Protein AF-A0A8S9WLY4-F1 (afdb_monomer_lite)

Organism: Apolygus lucorum (NCBI:txid248454)

Radius of gyration: 19.47 Å; chains: 1; bounding box: 50×38×59 Å

Secondary structure (DSSP, 8-state):
-------SGGG-TTS-TTSTT----HHHHHHHTTHHHHHHH-BHHHHHHHHHHHHHHHHHHHHHHHHHHHHHS-GGGGGGHHHHHHHHHHHHHHHHHHHHHHHHHHHSGGGGSBPPHHHHHHHHHHHHHHHHHHHHH----TT--GGG--SEEE-SS----GGGBHHHHHHHHHHHHHHHHHHHHHHHHHHHHHHHHHT-----HHHHHHHHHHHHHHHHHHHHHHHTHHHHTTEEE---HHHHHHHHHHHHHHHHHHHHHHH-

Sequence (264 aa):
MELFWAVAAVVSLVSSGALGFVTLDKDSYFEATGLKDLVKIRNYRSLLDYLEKSDEAYFSVIMELSSAWALAIPKEIAFLRRPIIDAANTLENGKDDYIRCLHTLKASPKSTKKIRPKERKFWKTVTEVGFEMYQEHGVVEKKVNPDVFPLLKYNQFPTPSPEESFAFFHYQIVDLLENMVLNVKNTRSYILKTSKILGAKCDRDDLGRISNELKVLVQDLYDTYTEHEVKLNHYEVVKMKPYRQLRAFLEKIRKLTYLIHFAT

Foldseek 3Di:
DDDADAAQLQQFVLFDCVDPPDLDDLVRSCVQLLLVVCVVLQFLLSVLVSSLSSVVRRLRVLQVLLVLLLLLADPVVNVLSVLSNVLSVLVVVLSVLLNVLSVQLNPQPRRSPGDDPVNSVVVVVLNVLSSVLCVVLRDPDPPPPSVPHNQKDFAPDFDPDCQFFLVNSLVLSLLSLVLSLLRLVRSLVVSVVSCVSSVTDRDRVSSVVSSVSSVVSSVVSVVSCVVCVVVRRRMTGDDDPSVVSSSVSSVSSSVSSVVSVVVD

pLDDT: mean 76.22, std 15.76, range [28.09, 95.19]

Structure (mmCIF, N/CA/C/O backbone):
data_AF-A0A8S9WLY4-F1
#
_entry.id   AF-A0A8S9WLY4-F1
#
loop_
_atom_site.group_PDB
_atom_site.id
_atom_site.type_symbol
_atom_site.label_atom_id
_atom_site.label_alt_id
_atom_site.label_comp_id
_atom_site.label_asym_id
_atom_site.label_entity_id
_atom_site.label_seq_id
_atom_site.pdbx_PDB_ins_code
_atom_site.Cartn_x
_atom_site.Cartn_y
_atom_site.Cartn_z
_atom_site.occupancy
_atom_site.B_iso_or_equiv
_atom_site.auth_seq_id
_atom_site.auth_comp_id
_atom_site.auth_asym_id
_atom_site.auth_atom_id
_atom_site.pdbx_PDB_model_num
ATOM 1 N N . MET A 1 1 ? 26.553 0.887 -3.390 1.00 28.09 1 MET A N 1
ATOM 2 C CA . MET A 1 1 ? 25.410 -0.055 -3.443 1.00 28.09 1 MET A CA 1
ATOM 3 C C . MET A 1 1 ? 24.194 0.745 -3.848 1.00 28.09 1 MET A C 1
ATOM 5 O O . MET A 1 1 ? 23.887 1.672 -3.126 1.00 28.09 1 MET A O 1
ATOM 9 N N . GLU A 1 2 ? 23.558 0.492 -4.994 1.00 31.28 2 GLU A N 1
ATOM 10 C CA . GLU A 1 2 ? 22.482 1.393 -5.435 1.00 31.28 2 GLU A CA 1
ATOM 11 C C . GLU A 1 2 ? 21.469 0.699 -6.349 1.00 31.28 2 GLU A C 1
ATOM 13 O O . GLU A 1 2 ? 21.494 0.906 -7.563 1.00 31.28 2 GLU A O 1
ATOM 18 N N . LEU A 1 3 ? 20.539 -0.071 -5.797 1.00 33.19 3 LEU A N 1
ATOM 19 C CA . LEU A 1 3 ? 19.314 -0.476 -6.491 1.00 33.19 3 LEU A CA 1
ATOM 20 C C . LEU A 1 3 ? 18.260 -0.730 -5.432 1.00 33.19 3 LEU A C 1
ATOM 22 O O . LEU A 1 3 ? 18.318 -1.715 -4.712 1.00 33.19 3 LEU A O 1
ATOM 26 N N . PHE A 1 4 ? 17.389 0.247 -5.347 1.00 44.41 4 PHE A N 1
ATOM 27 C CA . PHE A 1 4 ? 16.366 0.448 -4.349 1.00 44.41 4 PHE A CA 1
ATOM 28 C C . PHE A 1 4 ? 15.033 0.347 -5.126 1.00 44.41 4 PHE A C 1
ATOM 30 O O . PHE A 1 4 ? 15.104 0.329 -6.357 1.00 44.41 4 PHE A O 1
ATOM 37 N N . TRP A 1 5 ? 13.870 0.292 -4.476 1.00 49.75 5 TRP A N 1
ATOM 38 C CA . TRP A 1 5 ? 12.502 0.360 -5.037 1.00 49.75 5 TRP A CA 1
ATOM 39 C C . TRP A 1 5 ? 11.842 -0.984 -5.335 1.00 49.75 5 TRP A C 1
ATOM 41 O O . TRP A 1 5 ? 12.535 -1.881 -5.795 1.00 49.75 5 TRP A O 1
ATOM 51 N N . ALA A 1 6 ? 10.530 -1.175 -5.121 1.00 38.41 6 ALA A N 1
ATOM 52 C CA . ALA A 1 6 ? 9.418 -0.267 -4.768 1.00 38.41 6 ALA A CA 1
ATOM 53 C C . ALA A 1 6 ? 8.386 -0.993 -3.900 1.00 38.41 6 ALA A C 1
ATOM 55 O O . ALA A 1 6 ? 8.346 -2.223 -3.868 1.00 38.41 6 ALA A O 1
ATOM 56 N N . VAL A 1 7 ? 7.607 -0.206 -3.163 1.00 39.28 7 VAL A N 1
ATOM 57 C CA . VAL A 1 7 ? 6.835 -0.687 -2.031 1.00 39.28 7 VAL A CA 1
ATOM 58 C C . VAL A 1 7 ? 5.452 -1.173 -2.426 1.00 39.28 7 VAL A C 1
ATOM 60 O O . VAL A 1 7 ? 4.754 -0.510 -3.175 1.00 39.28 7 VAL A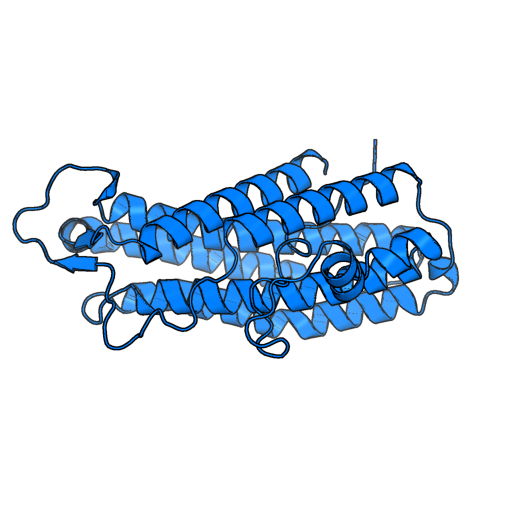 O 1
ATOM 63 N N . ALA A 1 8 ? 5.071 -2.325 -1.874 1.00 40.16 8 ALA A N 1
ATOM 64 C CA . ALA A 1 8 ? 3.707 -2.853 -1.795 1.00 40.16 8 ALA A CA 1
ATOM 65 C C . ALA A 1 8 ? 2.993 -3.242 -3.104 1.00 40.16 8 ALA A C 1
ATOM 67 O O . ALA A 1 8 ? 1.930 -3.858 -3.058 1.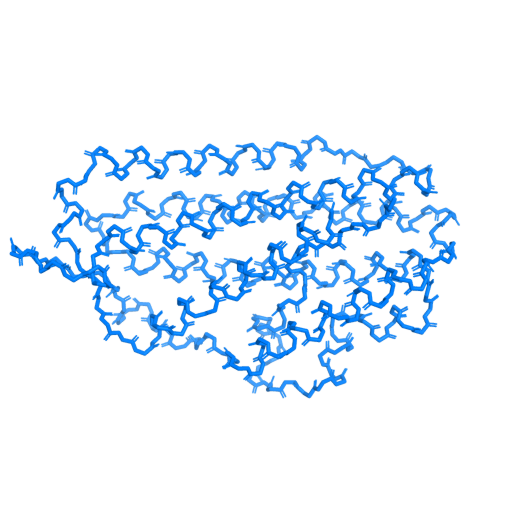00 40.16 8 ALA A O 1
ATOM 68 N N . ALA A 1 9 ? 3.620 -3.022 -4.253 1.00 39.34 9 ALA A N 1
ATOM 69 C CA . ALA A 1 9 ? 3.094 -3.403 -5.562 1.00 39.34 9 ALA A CA 1
ATOM 70 C C . ALA A 1 9 ? 2.895 -4.941 -5.708 1.00 39.34 9 ALA A C 1
ATOM 72 O O . ALA A 1 9 ? 2.101 -5.466 -6.482 1.00 39.34 9 ALA A O 1
ATOM 73 N N . VAL A 1 10 ? 3.605 -5.696 -4.883 1.00 40.38 10 VAL A N 1
ATOM 74 C CA . VAL A 1 10 ? 3.680 -7.148 -4.957 1.00 40.38 10 VAL A CA 1
ATOM 75 C C . VAL A 1 10 ? 2.561 -7.887 -4.237 1.00 40.38 10 VAL A C 1
ATOM 77 O O . VAL A 1 10 ? 2.449 -9.080 -4.445 1.00 40.38 10 VAL A O 1
ATOM 80 N N . VAL A 1 11 ? 1.766 -7.250 -3.379 1.00 41.84 11 VAL A N 1
ATOM 81 C CA . VAL A 1 11 ? 0.833 -7.986 -2.499 1.00 41.84 11 VAL A CA 1
ATOM 82 C C . VAL A 1 11 ? -0.541 -8.182 -3.136 1.00 41.84 11 VAL A C 1
ATOM 84 O O . VAL A 1 11 ? -1.378 -8.901 -2.606 1.00 41.84 11 VAL A O 1
ATOM 87 N N . SER A 1 12 ? -0.818 -7.588 -4.291 1.00 37.81 12 SER A N 1
ATOM 88 C CA . SER A 1 12 ? -2.140 -6.980 -4.419 1.00 37.81 12 SER A CA 1
ATOM 89 C C . SER A 1 12 ? -3.070 -7.560 -5.483 1.00 37.81 12 SER A C 1
ATOM 91 O O . SER A 1 12 ? -4.090 -6.959 -5.800 1.00 37.81 12 SER A O 1
ATOM 93 N N . LEU A 1 13 ? -2.846 -8.799 -5.923 1.00 36.06 13 LEU A N 1
ATOM 94 C CA . LEU A 1 13 ? -3.957 -9.613 -6.450 1.00 36.06 13 LEU A CA 1
ATOM 95 C C . LEU A 1 13 ? -4.860 -10.163 -5.336 1.00 36.06 13 LEU A C 1
ATOM 97 O O . LEU A 1 13 ? -5.576 -11.132 -5.543 1.00 36.06 13 LEU A O 1
ATOM 101 N N . VAL A 1 14 ? -4.840 -9.561 -4.145 1.00 40.78 14 VAL A N 1
ATOM 102 C CA . VAL A 1 14 ? -5.772 -9.899 -3.065 1.00 40.78 14 VAL A CA 1
ATOM 103 C C . VAL A 1 14 ? -7.151 -9.253 -3.289 1.00 40.78 14 VAL A C 1
ATOM 105 O O . VAL A 1 14 ? -8.110 -9.752 -2.709 1.00 40.78 14 VAL A O 1
ATOM 108 N N . SER A 1 15 ? -7.308 -8.232 -4.154 1.00 33.97 15 SER A N 1
ATOM 109 C CA . SER A 1 15 ? -8.594 -7.510 -4.225 1.00 33.97 15 SER A CA 1
ATOM 110 C C . SER A 1 15 ? -9.143 -7.024 -5.573 1.00 33.97 15 SER A C 1
ATOM 112 O O . SER A 1 15 ? -10.192 -6.379 -5.590 1.00 33.97 15 SER A O 1
ATOM 114 N N . SER A 1 16 ? -8.560 -7.345 -6.735 1.00 31.20 16 SER A N 1
ATOM 115 C CA . SER A 1 16 ? -9.255 -6.995 -7.983 1.00 31.20 16 SER A CA 1
ATOM 116 C C . SER A 1 16 ? -10.479 -7.903 -8.177 1.00 31.20 16 SER A C 1
ATOM 118 O O . SER A 1 16 ? -10.407 -9.048 -8.623 1.00 31.20 16 SER A O 1
ATOM 120 N N . GLY A 1 17 ? -11.656 -7.359 -7.859 1.00 34.75 17 GLY A N 1
ATOM 121 C CA . GLY A 1 17 ? -12.971 -7.971 -8.063 1.00 34.75 17 GLY A CA 1
ATOM 122 C C . GLY A 1 17 ? -13.308 -8.356 -9.513 1.00 34.75 17 GLY A C 1
ATOM 123 O O . GLY A 1 17 ? -14.428 -8.797 -9.754 1.00 34.75 17 GLY A O 1
ATOM 124 N N . ALA A 1 18 ? -12.363 -8.226 -10.450 1.00 30.59 18 ALA A N 1
ATOM 125 C CA . ALA A 1 18 ? -12.441 -8.732 -11.816 1.00 30.59 18 ALA A CA 1
ATOM 126 C C . ALA A 1 18 ? -12.155 -10.245 -11.923 1.00 30.59 18 ALA A C 1
ATOM 128 O O . ALA A 1 18 ? -12.542 -10.867 -12.909 1.00 30.59 18 ALA A O 1
ATOM 129 N N . LEU A 1 19 ? -11.531 -10.859 -10.910 1.00 36.62 19 LEU A N 1
ATOM 130 C CA . LEU A 1 19 ? -11.257 -12.300 -10.854 1.00 36.62 19 LEU A CA 1
ATOM 131 C C . LEU A 1 19 ? -12.022 -12.911 -9.678 1.00 36.62 19 LEU A C 1
ATOM 133 O O . LEU A 1 19 ? -11.456 -13.198 -8.626 1.00 36.62 19 LEU A O 1
ATOM 137 N N . GLY A 1 20 ? -13.343 -13.040 -9.813 1.00 32.47 20 GLY A N 1
ATOM 138 C CA . GLY A 1 20 ? -14.192 -13.597 -8.761 1.00 32.47 20 GLY A CA 1
ATOM 139 C C . GLY A 1 20 ? -13.622 -14.896 -8.179 1.00 32.47 20 GLY A C 1
ATOM 140 O O . GLY A 1 20 ? -13.489 -15.873 -8.896 1.00 32.47 20 GLY A O 1
ATOM 141 N N . PHE A 1 21 ? -13.300 -14.901 -6.882 1.00 35.09 21 PHE A N 1
ATOM 142 C CA . PHE A 1 21 ? -12.997 -16.092 -6.073 1.00 35.09 21 PHE A CA 1
ATOM 143 C C . PHE A 1 21 ? -11.946 -17.080 -6.620 1.00 35.09 21 PHE A C 1
ATOM 145 O O . PHE A 1 21 ? -11.940 -18.235 -6.197 1.00 35.09 21 PHE A O 1
ATOM 152 N N . VAL A 1 22 ? -11.043 -16.676 -7.517 1.00 50.00 22 VAL A N 1
ATOM 153 C CA . VAL A 1 22 ? -10.002 -17.594 -7.997 1.00 50.00 22 VAL A CA 1
ATOM 154 C C . VAL A 1 22 ? -8.758 -17.421 -7.142 1.00 50.00 22 VAL A C 1
ATOM 156 O O . VAL A 1 22 ? -8.083 -16.400 -7.238 1.00 50.00 22 VAL A O 1
ATOM 159 N N . THR A 1 23 ? -8.441 -18.427 -6.322 1.00 57.81 23 THR A N 1
ATOM 160 C CA . THR A 1 23 ? -7.073 -18.630 -5.835 1.00 57.81 23 THR A CA 1
ATOM 161 C C . THR A 1 23 ? -6.172 -18.798 -7.050 1.00 57.81 23 THR A C 1
ATOM 163 O O . THR A 1 23 ? -6.243 -19.823 -7.730 1.00 57.81 23 THR A O 1
ATOM 166 N N . LEU A 1 24 ? -5.367 -17.787 -7.361 1.00 63.91 24 LEU A N 1
ATOM 167 C CA . LEU A 1 24 ? -4.419 -17.873 -8.463 1.00 63.91 24 LEU A CA 1
ATOM 168 C C . LEU A 1 24 ? -3.309 -18.853 -8.092 1.00 63.91 24 LEU A C 1
ATOM 170 O O . LEU A 1 24 ? -2.739 -18.776 -7.001 1.00 63.91 24 LEU A O 1
ATOM 174 N N . ASP A 1 25 ? -2.974 -19.755 -9.009 1.00 77.69 25 ASP A N 1
ATOM 175 C CA . ASP A 1 25 ? -1.693 -20.446 -8.943 1.00 77.69 25 ASP A CA 1
ATOM 176 C C . ASP A 1 25 ? -0.534 -19.440 -9.121 1.00 77.69 25 ASP A C 1
ATOM 178 O O . ASP A 1 25 ? -0.722 -18.272 -9.484 1.00 77.69 25 ASP A O 1
ATOM 182 N N . LYS A 1 26 ? 0.691 -19.896 -8.850 1.00 82.25 26 LYS A N 1
ATOM 183 C CA . LYS A 1 26 ? 1.886 -19.043 -8.874 1.00 82.25 26 LYS A CA 1
ATOM 184 C C . LYS A 1 26 ? 2.134 -18.403 -10.244 1.00 82.25 26 LYS A C 1
ATOM 186 O O . LYS A 1 26 ? 2.538 -17.243 -10.306 1.00 82.25 26 LYS A O 1
ATOM 191 N N . ASP A 1 27 ? 1.895 -19.132 -11.330 1.00 84.62 27 ASP A N 1
ATOM 192 C CA . ASP A 1 27 ? 2.162 -18.641 -12.682 1.00 84.62 27 ASP A CA 1
ATOM 193 C C . ASP A 1 27 ? 1.126 -17.597 -13.100 1.00 84.62 27 ASP A C 1
ATOM 195 O O . ASP A 1 27 ? 1.493 -16.549 -13.640 1.00 84.62 27 ASP A O 1
ATOM 199 N N . SER A 1 28 ? -0.142 -17.840 -12.775 1.00 81.75 28 SER A N 1
ATOM 200 C CA . SER A 1 28 ? -1.246 -16.902 -12.973 1.00 81.75 28 SER A CA 1
ATOM 201 C C . SER A 1 28 ? -1.026 -15.605 -12.183 1.00 81.75 28 SER A C 1
ATOM 203 O O . SER A 1 28 ? -1.211 -14.507 -12.711 1.00 81.75 28 SER A O 1
ATOM 205 N N . TYR A 1 29 ? -0.533 -15.706 -10.945 1.00 77.62 29 TYR A N 1
ATOM 206 C CA . TYR A 1 29 ? -0.163 -14.545 -10.131 1.00 77.62 29 TYR A CA 1
ATOM 207 C C . TYR A 1 29 ? 1.006 -13.751 -10.739 1.00 77.62 29 TYR A C 1
ATOM 209 O O . TYR A 1 29 ? 0.974 -12.521 -10.822 1.00 77.62 29 TYR A O 1
ATOM 217 N N . PHE A 1 30 ? 2.047 -14.442 -11.210 1.00 81.81 30 PHE A N 1
ATOM 218 C CA . PHE A 1 30 ? 3.211 -13.817 -11.852 1.00 81.81 30 PHE A CA 1
ATOM 219 C C . PHE A 1 30 ? 2.883 -13.161 -13.192 1.00 81.81 30 PHE A C 1
ATOM 221 O O . PHE A 1 30 ? 3.551 -12.209 -13.602 1.00 81.81 30 PHE A O 1
ATOM 228 N N . GLU A 1 31 ? 1.880 -13.668 -13.896 1.00 81.38 31 GLU A N 1
ATOM 229 C CA . GLU A 1 31 ? 1.374 -13.061 -15.119 1.00 81.38 31 GLU A CA 1
ATOM 230 C C . GLU A 1 31 ? 0.594 -11.779 -14.830 1.00 81.38 31 GLU A C 1
ATOM 232 O O . GLU A 1 31 ? 0.884 -10.732 -15.416 1.00 81.38 31 GLU A O 1
ATOM 237 N N . ALA A 1 32 ? -0.327 -11.831 -13.872 1.00 75.12 32 ALA A N 1
ATOM 238 C CA . ALA A 1 32 ? -1.166 -10.694 -13.527 1.00 75.12 32 ALA A CA 1
ATOM 239 C C . ALA A 1 32 ? -0.374 -9.543 -12.868 1.00 75.12 32 ALA A C 1
ATOM 241 O O . ALA A 1 32 ? -0.644 -8.379 -13.151 1.00 75.12 32 ALA A O 1
ATOM 242 N N . THR A 1 33 ? 0.683 -9.841 -12.105 1.00 73.62 33 THR A N 1
ATOM 243 C CA . THR A 1 33 ? 1.647 -8.830 -11.609 1.00 73.62 33 THR A CA 1
ATOM 244 C C . THR A 1 33 ? 2.608 -8.310 -12.687 1.00 73.62 33 THR A C 1
ATOM 246 O O . THR A 1 33 ? 3.297 -7.317 -12.485 1.00 73.62 33 THR A O 1
ATOM 249 N N . GLY A 1 34 ? 2.699 -8.968 -13.849 1.00 78.44 34 GLY A N 1
ATOM 250 C CA . GLY A 1 34 ? 3.655 -8.625 -14.909 1.00 78.44 34 GLY A CA 1
ATOM 251 C C . GLY A 1 34 ? 5.085 -9.131 -14.676 1.00 78.44 34 GLY A C 1
ATOM 252 O O . GLY A 1 34 ? 5.978 -8.842 -15.479 1.00 78.44 34 GLY A O 1
ATOM 253 N N . LEU A 1 35 ? 5.341 -9.915 -13.618 1.00 84.00 35 LEU A N 1
ATOM 254 C CA . LEU A 1 35 ? 6.669 -10.481 -13.352 1.00 84.00 35 LEU A CA 1
ATOM 255 C C . LEU A 1 35 ? 7.132 -11.377 -14.510 1.00 84.00 35 LEU A C 1
ATOM 257 O O . LEU A 1 35 ? 8.314 -11.386 -14.870 1.00 84.00 35 LEU A O 1
ATOM 261 N N . LYS A 1 36 ? 6.196 -12.112 -15.122 1.00 82.88 36 LYS A N 1
ATOM 262 C CA . LYS A 1 36 ? 6.455 -12.976 -16.282 1.00 82.88 36 LYS A CA 1
ATOM 263 C C . LYS A 1 36 ? 7.091 -12.194 -17.438 1.00 82.88 36 LYS A C 1
ATOM 265 O O . LYS A 1 36 ? 8.055 -12.673 -18.041 1.00 82.88 36 LYS A O 1
ATOM 270 N N . ASP A 1 37 ? 6.625 -10.972 -17.687 1.00 82.69 37 ASP A N 1
ATOM 271 C CA . ASP A 1 37 ? 7.144 -10.087 -18.736 1.00 82.69 37 ASP A CA 1
ATOM 272 C C . ASP A 1 37 ? 8.514 -9.510 -18.353 1.00 82.69 37 ASP A C 1
ATOM 274 O O . ASP A 1 37 ? 9.458 -9.535 -19.152 1.00 82.69 37 ASP A O 1
ATOM 278 N N . LEU A 1 38 ? 8.678 -9.096 -17.090 1.00 83.81 38 LEU A N 1
ATOM 279 C CA . LEU A 1 38 ? 9.946 -8.596 -16.549 1.00 83.81 38 LEU A CA 1
ATOM 280 C C . LEU A 1 38 ? 11.088 -9.618 -16.678 1.00 83.81 38 LEU A C 1
ATOM 282 O O . LEU A 1 38 ? 12.209 -9.275 -17.078 1.00 83.81 38 LEU A O 1
ATOM 286 N N . VAL A 1 39 ? 10.819 -10.886 -16.355 1.00 83.69 39 VAL A N 1
ATOM 287 C CA . VAL A 1 39 ? 11.812 -11.973 -16.409 1.00 83.69 39 VAL A CA 1
ATOM 288 C C . VAL A 1 39 ? 12.218 -12.298 -17.852 1.00 83.69 39 VAL A C 1
ATOM 290 O O . VAL A 1 39 ? 13.401 -12.580 -18.104 1.00 83.69 39 VAL A O 1
ATOM 293 N N . LYS A 1 40 ? 11.267 -12.214 -18.792 1.00 84.69 40 LYS A N 1
ATOM 294 C CA . LYS A 1 40 ? 11.483 -12.464 -20.224 1.00 84.69 40 LYS A CA 1
ATOM 295 C C . LYS A 1 40 ? 12.246 -11.324 -20.910 1.00 84.69 40 LYS A C 1
ATOM 297 O O . LYS A 1 40 ? 13.247 -11.592 -21.571 1.00 84.69 40 LYS A O 1
ATOM 302 N N . ILE A 1 41 ? 11.824 -10.068 -20.729 1.00 77.69 41 ILE A N 1
ATOM 303 C CA . ILE A 1 41 ? 12.265 -8.930 -21.563 1.00 77.69 41 ILE A CA 1
ATOM 304 C C . ILE A 1 41 ? 13.330 -8.039 -20.868 1.00 77.69 41 ILE A C 1
ATOM 306 O O . ILE A 1 41 ? 14.106 -7.353 -21.535 1.00 77.69 41 ILE A O 1
ATOM 310 N N . ARG A 1 42 ? 13.526 -8.156 -19.545 1.00 86.25 42 ARG A N 1
ATOM 311 C CA . ARG A 1 42 ? 14.725 -7.715 -18.779 1.00 86.25 42 ARG A CA 1
ATOM 312 C C . ARG A 1 42 ? 15.216 -6.266 -18.994 1.00 86.25 42 ARG A C 1
ATOM 314 O O . ARG A 1 42 ? 16.397 -5.987 -18.741 1.00 86.25 42 ARG A O 1
ATOM 321 N N . ASN A 1 43 ? 14.365 -5.343 -19.425 1.00 90.69 43 ASN A N 1
ATOM 322 C CA . ASN A 1 43 ? 14.704 -3.930 -19.633 1.00 90.69 43 ASN A CA 1
ATOM 323 C C . ASN A 1 43 ? 13.858 -2.999 -18.748 1.00 90.69 43 ASN A C 1
ATOM 325 O O . ASN A 1 43 ? 12.932 -3.453 -18.077 1.00 90.69 43 ASN A O 1
ATOM 329 N N . TYR A 1 44 ? 14.199 -1.705 -18.718 1.00 87.94 44 TYR A N 1
ATOM 330 C CA . TYR A 1 44 ? 13.478 -0.725 -17.895 1.00 87.94 44 TYR A CA 1
ATOM 331 C C . TYR A 1 44 ? 12.020 -0.573 -18.318 1.00 87.94 44 TYR A C 1
ATOM 333 O O . TYR A 1 44 ? 11.177 -0.380 -17.457 1.00 87.94 44 TYR A O 1
ATOM 341 N N . ARG A 1 45 ? 11.698 -0.710 -19.608 1.00 89.69 45 ARG A N 1
ATOM 342 C CA . ARG A 1 45 ? 10.309 -0.699 -20.082 1.00 89.69 45 ARG A CA 1
ATOM 343 C C . ARG A 1 45 ? 9.488 -1.801 -19.412 1.00 89.69 45 ARG A C 1
ATOM 345 O O . ARG A 1 45 ? 8.489 -1.496 -18.781 1.00 89.69 45 ARG A O 1
ATOM 352 N N . SER A 1 46 ? 9.991 -3.035 -19.432 1.00 87.94 46 SER A N 1
ATOM 353 C CA . SER A 1 46 ? 9.333 -4.185 -18.787 1.00 87.94 46 SER A CA 1
ATOM 354 C C . SER A 1 46 ? 9.229 -4.016 -17.272 1.00 87.94 46 SER A C 1
ATOM 356 O O . SER A 1 46 ? 8.277 -4.479 -16.659 1.00 87.94 46 SER A O 1
ATOM 358 N N . LEU A 1 47 ? 10.218 -3.361 -16.654 1.00 85.88 47 LEU A N 1
ATOM 359 C CA . LEU A 1 47 ? 10.178 -3.042 -15.229 1.00 85.88 47 LEU A CA 1
ATOM 360 C C . LEU A 1 47 ? 9.103 -2.001 -14.912 1.00 85.88 47 LEU A C 1
ATOM 362 O O . LEU A 1 47 ? 8.368 -2.166 -13.951 1.00 85.88 47 LEU A O 1
ATOM 366 N N . LEU A 1 48 ? 8.985 -0.957 -15.729 1.00 86.25 48 LEU A N 1
ATOM 367 C CA . LEU A 1 48 ? 7.951 0.065 -15.578 1.00 86.25 48 LEU A CA 1
ATOM 368 C C . LEU A 1 48 ? 6.547 -0.492 -15.871 1.00 86.25 48 LEU A C 1
ATOM 370 O O . LEU A 1 48 ? 5.585 -0.036 -15.265 1.00 86.25 48 LEU A O 1
ATOM 374 N N . ASP A 1 49 ? 6.416 -1.460 -16.783 1.00 84.38 49 ASP A N 1
ATOM 375 C CA . ASP A 1 49 ? 5.162 -2.191 -17.033 1.00 84.38 49 ASP A CA 1
ATOM 376 C C . ASP A 1 49 ? 4.764 -3.062 -15.837 1.00 84.38 49 ASP A C 1
ATOM 378 O O . ASP A 1 49 ? 3.613 -3.037 -15.410 1.00 84.38 49 ASP A O 1
ATOM 382 N N . TYR A 1 50 ? 5.728 -3.785 -15.263 1.00 82.75 50 TYR A N 1
ATOM 383 C CA . TYR A 1 50 ? 5.535 -4.541 -14.028 1.00 82.75 50 TYR A CA 1
ATOM 384 C C . TYR A 1 50 ? 5.093 -3.634 -12.870 1.00 82.75 50 TYR A C 1
ATOM 386 O O . TYR A 1 50 ? 4.142 -3.965 -12.169 1.00 82.75 50 TYR A O 1
ATOM 394 N N . LEU A 1 51 ? 5.746 -2.481 -12.691 1.00 79.88 51 LEU A N 1
ATOM 395 C CA . LEU A 1 51 ? 5.413 -1.530 -11.629 1.00 79.88 51 LEU A CA 1
ATOM 396 C C . LEU A 1 51 ? 4.004 -0.965 -11.775 1.00 79.88 51 LEU A C 1
ATOM 398 O O . LEU A 1 51 ? 3.256 -1.010 -10.813 1.00 79.88 51 LEU A O 1
ATOM 402 N N . GLU A 1 52 ? 3.614 -0.527 -12.975 1.00 80.12 52 GLU A N 1
ATOM 403 C CA . GLU A 1 52 ? 2.254 -0.033 -13.232 1.00 80.12 52 GLU A CA 1
ATOM 404 C C . GLU A 1 52 ? 1.183 -1.048 -12.805 1.00 80.12 52 GLU A C 1
ATOM 406 O O . GLU A 1 52 ? 0.329 -0.718 -11.984 1.00 80.12 52 GLU A O 1
ATOM 411 N N . LYS A 1 53 ? 1.280 -2.300 -13.278 1.00 76.44 53 LYS A N 1
ATOM 412 C CA . LYS A 1 53 ? 0.338 -3.375 -12.906 1.00 76.44 53 LYS A CA 1
ATOM 413 C C . LYS A 1 53 ? 0.310 -3.623 -11.399 1.00 76.44 53 LYS A C 1
ATOM 415 O O . LYS A 1 53 ? -0.739 -3.840 -10.798 1.00 76.44 53 LYS A O 1
ATOM 420 N N . SER A 1 54 ? 1.492 -3.625 -10.799 1.00 72.06 54 SER A N 1
ATOM 421 C CA . SER A 1 54 ? 1.675 -3.927 -9.388 1.00 72.06 54 SER A CA 1
ATOM 422 C C . SER A 1 54 ? 1.120 -2.791 -8.497 1.00 72.06 54 SER A C 1
ATOM 424 O O . SER A 1 54 ? 0.503 -3.048 -7.464 1.00 72.06 54 SER A O 1
ATOM 426 N N . ASP A 1 55 ? 1.257 -1.530 -8.911 1.00 72.75 55 ASP A N 1
ATOM 427 C CA . ASP A 1 55 ? 0.760 -0.367 -8.169 1.00 72.75 55 ASP A CA 1
ATOM 428 C C . ASP A 1 55 ? -0.766 -0.213 -8.268 1.00 72.75 55 ASP A C 1
ATOM 430 O O . ASP A 1 55 ? -1.415 0.069 -7.262 1.00 72.75 55 ASP A O 1
ATOM 434 N N . GLU A 1 56 ? -1.376 -0.467 -9.432 1.00 71.75 56 GLU A N 1
ATOM 435 C CA . GLU A 1 56 ? -2.846 -0.511 -9.572 1.00 71.75 56 GLU A CA 1
ATOM 436 C C . GLU A 1 56 ? -3.492 -1.492 -8.590 1.00 71.75 56 GLU A C 1
ATOM 438 O O . GLU A 1 56 ? -4.518 -1.210 -7.958 1.00 71.75 56 GLU A O 1
ATOM 443 N N . ALA A 1 57 ? -2.848 -2.644 -8.443 1.00 68.25 57 ALA A N 1
ATOM 444 C CA . ALA A 1 57 ? -3.245 -3.666 -7.508 1.00 68.25 57 ALA A CA 1
ATOM 445 C C . ALA A 1 57 ? -3.120 -3.142 -6.061 1.00 68.25 57 ALA A C 1
ATOM 447 O O . ALA A 1 57 ? -4.063 -3.260 -5.278 1.00 68.25 57 ALA A O 1
ATOM 448 N N . TYR A 1 58 ? -1.992 -2.510 -5.704 1.00 71.69 58 TYR A N 1
ATOM 449 C CA . TYR A 1 58 ? -1.775 -1.914 -4.376 1.00 71.69 58 TYR A CA 1
ATOM 450 C C . TYR A 1 58 ? -2.863 -0.914 -3.982 1.00 71.69 58 TYR A C 1
ATOM 452 O O . TYR A 1 58 ? -3.405 -1.023 -2.880 1.00 71.69 58 TYR A O 1
ATOM 460 N N . PHE A 1 59 ? -3.218 0.011 -4.878 1.00 71.75 59 PHE A N 1
ATOM 461 C CA . PHE A 1 59 ? -4.290 0.971 -4.613 1.00 71.75 59 PHE A CA 1
ATOM 462 C C . PHE A 1 59 ? -5.598 0.258 -4.266 1.00 71.75 59 PHE A C 1
ATOM 464 O O . PHE A 1 59 ? -6.233 0.600 -3.274 1.00 71.75 59 PHE A O 1
ATOM 471 N N . SER A 1 60 ? -5.951 -0.793 -5.008 1.00 71.12 60 SER A N 1
ATOM 472 C CA . SER A 1 60 ? -7.174 -1.566 -4.757 1.00 71.12 60 SER A CA 1
ATOM 473 C C . SER A 1 60 ? -7.197 -2.177 -3.349 1.00 71.12 60 SER A C 1
ATOM 475 O O . SER A 1 60 ? -8.212 -2.111 -2.661 1.00 71.12 60 SER A O 1
ATOM 477 N N . VAL A 1 61 ? -6.077 -2.742 -2.885 1.00 72.31 61 VAL A N 1
ATOM 478 C CA . VAL A 1 61 ? -5.984 -3.337 -1.539 1.00 72.31 61 VAL A CA 1
ATOM 479 C C . VAL A 1 61 ? -6.063 -2.269 -0.455 1.00 72.31 61 VAL A C 1
ATOM 481 O O . VAL A 1 61 ? -6.775 -2.443 0.530 1.00 72.31 61 VAL A O 1
ATOM 484 N N . ILE A 1 62 ? -5.346 -1.158 -0.619 1.00 73.75 62 ILE A N 1
ATOM 485 C CA . ILE A 1 62 ? -5.351 -0.092 0.382 1.00 73.75 62 ILE A CA 1
ATOM 486 C C . ILE A 1 62 ? -6.721 0.562 0.514 1.00 73.75 62 ILE A C 1
ATOM 488 O O . ILE A 1 62 ? -7.147 0.801 1.641 1.00 73.75 62 ILE A O 1
ATOM 492 N N . MET A 1 63 ? -7.440 0.782 -0.588 1.00 76.12 63 MET A N 1
ATOM 493 C CA . MET A 1 63 ? -8.807 1.306 -0.528 1.00 76.12 63 MET A CA 1
ATOM 494 C C . MET A 1 63 ? -9.737 0.367 0.251 1.00 76.12 63 MET A C 1
ATOM 496 O O . MET A 1 63 ? -10.507 0.825 1.097 1.00 76.12 63 MET A O 1
ATOM 500 N N . GLU A 1 64 ? -9.636 -0.947 0.033 1.00 75.25 64 GLU A N 1
ATOM 501 C CA . GLU A 1 64 ? -10.431 -1.928 0.778 1.00 75.25 64 GLU A CA 1
ATOM 502 C C . GLU A 1 64 ? -10.070 -1.982 2.262 1.00 75.25 64 GLU A C 1
ATOM 504 O O . GLU A 1 64 ? -10.967 -1.987 3.106 1.00 75.25 64 GLU A O 1
ATOM 509 N N . LEU A 1 65 ? -8.775 -1.982 2.600 1.00 75.44 65 LEU A N 1
ATOM 510 C CA . LEU A 1 65 ? -8.332 -1.955 3.993 1.00 75.44 65 LEU A CA 1
ATOM 511 C C . LEU A 1 65 ? -8.814 -0.682 4.685 1.00 75.44 65 LEU A C 1
ATOM 513 O O . LEU A 1 65 ? -9.431 -0.771 5.743 1.00 75.44 65 LEU A O 1
ATOM 517 N N . SER A 1 66 ? -8.591 0.486 4.082 1.00 80.25 66 SER A N 1
ATOM 518 C CA . SER A 1 66 ? -9.052 1.768 4.619 1.00 80.25 66 SER A CA 1
ATOM 519 C C . SER A 1 66 ? -10.566 1.791 4.818 1.00 80.25 66 SER A C 1
ATOM 521 O O . SER A 1 66 ? -11.037 2.223 5.868 1.00 80.25 66 SER A O 1
ATOM 523 N N . SER A 1 67 ? -11.334 1.267 3.858 1.00 80.00 67 SER A N 1
ATOM 524 C CA . SER A 1 67 ? -12.789 1.152 3.975 1.00 80.00 67 SER A CA 1
ATOM 525 C C . SER A 1 67 ? -13.197 0.229 5.128 1.00 80.00 67 SER A C 1
ATOM 527 O O . SER A 1 67 ? -13.995 0.624 5.978 1.00 80.00 67 SER A O 1
ATOM 529 N N . ALA A 1 68 ? -12.599 -0.962 5.229 1.00 76.19 68 ALA A N 1
ATOM 530 C CA . ALA A 1 68 ? -12.875 -1.911 6.306 1.00 76.19 68 ALA A CA 1
ATOM 531 C C . ALA A 1 68 ? -12.539 -1.330 7.692 1.00 76.19 68 ALA A C 1
ATOM 533 O O . ALA A 1 68 ? -13.325 -1.469 8.630 1.00 76.19 68 ALA A O 1
ATOM 534 N N . TRP A 1 69 ? -11.408 -0.631 7.815 1.00 80.19 69 TRP A N 1
ATOM 535 C CA . TRP A 1 69 ? -10.991 0.052 9.042 1.00 80.19 69 TRP A CA 1
ATOM 536 C C . TRP A 1 69 ? -11.900 1.229 9.407 1.00 80.19 69 TRP A C 1
ATOM 538 O O . TRP A 1 69 ? -12.241 1.401 10.576 1.00 80.19 69 TRP A O 1
ATOM 548 N N . ALA A 1 70 ? -12.350 2.013 8.428 1.00 85.69 70 ALA A N 1
ATOM 549 C CA . ALA A 1 70 ? -13.307 3.088 8.665 1.00 85.69 70 ALA A CA 1
ATOM 550 C C . ALA A 1 70 ? -14.686 2.547 9.088 1.00 85.69 70 ALA A C 1
ATOM 552 O O . ALA A 1 70 ? -15.314 3.088 9.999 1.00 85.69 70 ALA A O 1
ATOM 553 N N . LEU A 1 71 ? -15.156 1.459 8.470 1.00 80.44 71 LEU A N 1
ATOM 554 C CA . LEU A 1 71 ? -16.422 0.804 8.818 1.00 80.44 71 LEU A CA 1
ATOM 555 C C . LEU A 1 71 ? -16.391 0.163 10.211 1.00 80.44 71 LEU A C 1
ATOM 557 O O . LEU A 1 71 ? -17.400 0.174 10.915 1.00 80.44 71 LEU A O 1
ATOM 561 N N . ALA A 1 72 ? -15.229 -0.338 10.631 1.00 80.50 72 ALA A N 1
ATOM 562 C CA . ALA A 1 72 ? -15.012 -0.925 11.949 1.00 80.50 72 ALA A CA 1
ATOM 563 C C . ALA A 1 72 ? -15.215 0.053 13.120 1.00 80.50 72 ALA A C 1
ATOM 565 O O . ALA A 1 72 ? -15.493 -0.380 14.243 1.00 80.50 72 ALA A O 1
ATOM 566 N N . ILE A 1 73 ? -15.066 1.355 12.872 1.00 87.00 73 ILE A N 1
ATOM 567 C CA . ILE A 1 73 ? -15.245 2.417 13.864 1.00 87.00 73 ILE A CA 1
ATOM 568 C C . ILE A 1 73 ? -16.743 2.728 13.976 1.00 87.00 73 ILE A C 1
ATOM 570 O O . ILE A 1 73 ? -17.346 3.036 12.954 1.00 87.00 73 ILE A O 1
ATOM 574 N N . PRO A 1 74 ? -17.376 2.708 15.159 1.00 88.19 74 PRO A N 1
ATOM 575 C CA . PRO A 1 74 ? -18.806 2.968 15.327 1.00 88.19 74 PRO A CA 1
ATOM 576 C C . PRO A 1 74 ? -19.160 4.464 15.181 1.00 88.19 74 PRO A C 1
ATOM 578 O O . PRO A 1 74 ? -18.284 5.332 15.140 1.00 88.19 74 PRO A O 1
ATOM 581 N N . LYS A 1 75 ? -20.455 4.784 15.042 1.00 87.81 75 LYS A N 1
ATOM 582 C CA . LYS A 1 75 ? -20.926 6.141 14.682 1.00 87.81 75 LYS A CA 1
ATOM 583 C C . LYS A 1 75 ? -20.590 7.189 15.752 1.00 87.81 75 LYS A C 1
ATOM 585 O O . LYS A 1 75 ? -20.305 8.337 15.428 1.00 87.81 75 LYS A O 1
ATOM 590 N N . GLU A 1 76 ? -20.572 6.779 17.011 1.00 90.25 76 GLU A N 1
ATOM 591 C CA . GLU A 1 76 ? -20.336 7.589 18.212 1.00 90.25 76 GLU A CA 1
ATOM 592 C C . GLU A 1 76 ? -18.917 8.183 18.271 1.00 90.25 76 GLU A C 1
ATOM 594 O O . GLU A 1 76 ? -18.659 9.149 19.006 1.00 90.25 76 GLU A O 1
ATOM 599 N N . ILE A 1 77 ? -17.997 7.597 17.499 1.00 91.56 77 ILE A N 1
ATOM 600 C CA . ILE A 1 77 ? -16.609 8.035 17.319 1.00 91.56 77 ILE A CA 1
ATOM 601 C C . ILE A 1 77 ? -16.240 8.135 15.830 1.00 91.56 77 ILE A C 1
ATOM 603 O O . ILE A 1 77 ? -15.081 7.995 15.447 1.00 91.56 77 ILE A O 1
ATOM 607 N N . ALA A 1 78 ? -17.229 8.423 14.972 1.00 90.06 78 ALA A N 1
ATOM 608 C CA . ALA A 1 78 ? -17.047 8.502 13.522 1.00 90.06 78 ALA A CA 1
ATOM 609 C C . ALA A 1 78 ? -16.034 9.566 13.067 1.00 90.06 78 ALA A C 1
ATOM 611 O O . ALA A 1 78 ? -15.533 9.474 11.949 1.00 90.06 78 ALA A O 1
ATOM 612 N N . PHE A 1 79 ? -15.698 10.543 13.916 1.00 89.81 79 PHE A N 1
ATOM 613 C CA . PHE A 1 79 ? -14.654 11.533 13.639 1.00 89.81 79 PHE A CA 1
ATOM 614 C C . PHE A 1 79 ? -13.287 10.883 13.345 1.00 89.81 79 PHE A C 1
ATOM 616 O O . PHE A 1 79 ? -12.526 11.411 12.543 1.00 89.81 79 PHE A O 1
ATOM 623 N N . LEU A 1 80 ? -13.023 9.685 13.879 1.00 89.50 80 LEU A N 1
ATOM 624 C CA . LEU A 1 80 ? -11.811 8.906 13.596 1.00 89.50 80 LEU A CA 1
ATOM 625 C C . LEU A 1 80 ? -11.796 8.244 12.213 1.00 89.50 80 LEU A C 1
ATOM 627 O O . LEU A 1 80 ? -10.745 7.812 11.749 1.00 89.50 80 LEU A O 1
ATOM 631 N N . ARG A 1 81 ? -12.950 8.129 11.545 1.00 90.31 81 ARG A N 1
ATOM 632 C CA . ARG A 1 81 ? -13.025 7.536 10.201 1.00 90.31 81 ARG A CA 1
ATOM 633 C C . ARG A 1 81 ? -12.406 8.452 9.155 1.00 90.31 81 ARG A C 1
ATOM 635 O O . ARG A 1 81 ? -11.863 7.971 8.165 1.00 90.31 81 ARG A O 1
ATOM 642 N N . ARG A 1 82 ? -12.516 9.766 9.367 1.00 90.44 82 ARG A N 1
ATOM 643 C CA . ARG A 1 82 ? -12.145 10.776 8.379 1.00 90.44 82 ARG A CA 1
ATOM 644 C C . ARG A 1 82 ? -10.663 10.705 7.992 1.00 90.44 82 ARG A C 1
ATOM 646 O O . ARG A 1 82 ? -10.430 10.573 6.798 1.00 90.44 82 ARG A O 1
ATOM 653 N N . PRO A 1 83 ? -9.682 10.679 8.917 1.00 90.56 83 PRO A N 1
ATOM 654 C CA . PRO A 1 83 ? -8.271 10.571 8.531 1.00 90.56 83 PRO A CA 1
ATOM 655 C C . PRO A 1 83 ? -7.957 9.342 7.666 1.00 90.56 83 PRO A C 1
ATOM 657 O O . PRO A 1 83 ? -7.138 9.416 6.756 1.00 90.56 83 PRO A O 1
ATOM 660 N N . ILE A 1 84 ? -8.643 8.218 7.907 1.00 89.19 84 ILE A N 1
ATOM 661 C CA . ILE A 1 84 ? -8.467 6.967 7.151 1.00 89.19 84 ILE A CA 1
ATOM 662 C C . ILE A 1 84 ? -8.998 7.113 5.721 1.00 89.19 84 ILE A C 1
ATOM 664 O O . ILE A 1 84 ? -8.331 6.728 4.761 1.00 89.19 84 ILE A O 1
ATOM 668 N N . ILE A 1 85 ? -10.206 7.667 5.586 1.00 89.94 85 ILE A N 1
ATOM 669 C CA . ILE A 1 85 ? -10.865 7.891 4.294 1.00 89.94 85 ILE A CA 1
ATOM 670 C C . ILE A 1 85 ? -10.106 8.948 3.488 1.00 89.94 85 ILE A C 1
ATOM 672 O O . ILE A 1 85 ? -9.811 8.729 2.316 1.00 89.94 85 ILE A O 1
ATOM 676 N N . ASP A 1 86 ? -9.745 10.063 4.121 1.00 93.06 86 ASP A N 1
ATOM 677 C CA . ASP A 1 86 ? -9.019 11.158 3.483 1.00 93.06 86 ASP A CA 1
ATOM 678 C C . ASP A 1 86 ? -7.639 10.676 3.003 1.00 93.06 86 ASP A C 1
ATOM 680 O O . ASP A 1 86 ? -7.247 10.989 1.883 1.00 93.06 86 ASP A O 1
ATOM 684 N N . ALA A 1 87 ? -6.947 9.819 3.767 1.00 88.75 87 ALA A N 1
ATOM 685 C CA . ALA A 1 87 ? -5.667 9.243 3.344 1.00 88.75 87 ALA A CA 1
ATOM 686 C C . ALA A 1 87 ? -5.811 8.350 2.103 1.00 88.75 87 ALA A C 1
ATOM 688 O O . ALA A 1 87 ? -5.000 8.421 1.176 1.00 88.75 87 ALA A O 1
ATOM 689 N N . ALA A 1 88 ? -6.866 7.534 2.066 1.00 85.19 88 ALA A N 1
ATOM 690 C CA . ALA A 1 88 ? -7.180 6.680 0.927 1.00 85.19 88 ALA A CA 1
ATOM 691 C C . ALA A 1 88 ? -7.487 7.519 -0.331 1.00 85.19 88 ALA A C 1
ATOM 693 O O . ALA A 1 88 ? -6.901 7.289 -1.388 1.00 85.19 88 ALA A O 1
ATOM 694 N N . ASN A 1 89 ? -8.304 8.566 -0.188 1.00 87.44 89 ASN A N 1
ATOM 695 C CA . ASN A 1 89 ? -8.632 9.496 -1.271 1.00 87.44 89 ASN A CA 1
ATOM 696 C C . ASN A 1 89 ? -7.402 10.282 -1.756 1.00 87.44 89 ASN A C 1
ATOM 698 O O . ASN A 1 89 ? -7.227 10.478 -2.955 1.00 87.44 89 ASN A O 1
ATOM 702 N N . THR A 1 90 ? -6.522 10.722 -0.851 1.00 87.44 90 THR A N 1
ATOM 703 C CA . THR A 1 90 ? -5.258 11.391 -1.206 1.00 87.44 90 THR A CA 1
ATOM 704 C C . THR A 1 90 ? -4.366 10.482 -2.056 1.00 87.44 90 THR A C 1
ATOM 706 O O . THR A 1 90 ? -3.756 10.948 -3.020 1.00 87.44 90 THR A O 1
ATOM 709 N N . LEU A 1 91 ? -4.310 9.182 -1.749 1.00 81.19 91 LEU A N 1
ATOM 710 C CA . LEU A 1 91 ? -3.613 8.204 -2.586 1.00 81.19 91 LEU A CA 1
ATOM 711 C C . LEU A 1 91 ? -4.291 8.010 -3.945 1.00 81.19 91 LEU A C 1
ATOM 713 O O . LEU A 1 91 ? -3.601 8.011 -4.964 1.00 81.19 91 LEU A O 1
ATOM 717 N N . GLU A 1 92 ? -5.615 7.854 -3.966 1.00 81.69 92 GLU A N 1
ATOM 718 C CA . GLU A 1 92 ? -6.392 7.659 -5.193 1.00 81.69 92 GLU A CA 1
ATOM 719 C C . GLU A 1 92 ? -6.237 8.842 -6.155 1.00 81.69 92 GLU A C 1
ATOM 721 O O . GLU A 1 92 ? -5.887 8.648 -7.318 1.00 81.69 92 GLU A O 1
ATOM 726 N N . ASN A 1 93 ? -6.367 10.072 -5.655 1.00 79.81 93 ASN A N 1
ATOM 727 C CA . ASN A 1 93 ? -6.179 11.293 -6.442 1.00 79.81 93 ASN A CA 1
ATOM 728 C C . ASN A 1 93 ? -4.758 11.412 -7.015 1.00 79.81 93 ASN A C 1
ATOM 730 O O . ASN A 1 93 ? -4.555 11.997 -8.075 1.00 79.81 93 ASN A O 1
ATOM 734 N N . GLY A 1 94 ? -3.765 10.857 -6.318 1.00 76.88 94 GLY A N 1
ATOM 735 C CA . GLY A 1 94 ? -2.373 10.843 -6.753 1.00 76.88 94 GLY A CA 1
ATOM 736 C C . GLY A 1 94 ? -2.020 9.771 -7.784 1.00 76.88 94 GLY A C 1
ATOM 737 O O . GLY A 1 94 ? -0.920 9.796 -8.348 1.00 76.88 94 GLY A O 1
ATOM 738 N N . LYS A 1 95 ? -2.921 8.812 -8.023 1.00 77.69 95 LYS A N 1
ATOM 739 C CA . LYS A 1 95 ? -2.680 7.659 -8.893 1.00 77.69 95 LYS A CA 1
ATOM 740 C C . LYS A 1 95 ? -2.412 8.085 -10.333 1.00 77.69 95 LYS A C 1
ATOM 742 O O . LYS A 1 95 ? -1.427 7.642 -10.921 1.00 77.69 95 LYS A O 1
ATOM 747 N N . ASP A 1 96 ? -3.242 8.958 -10.890 1.00 77.56 96 ASP A N 1
ATOM 748 C CA . ASP A 1 96 ? -3.149 9.340 -12.303 1.00 77.56 96 ASP A CA 1
ATOM 749 C C . ASP A 1 96 ? -1.837 10.067 -12.620 1.00 77.56 96 ASP A C 1
ATOM 751 O O . ASP A 1 96 ? -1.201 9.814 -13.648 1.00 77.56 96 ASP A O 1
ATOM 755 N N . ASP A 1 97 ? -1.377 10.917 -11.703 1.00 75.06 97 ASP A N 1
ATOM 756 C CA . ASP A 1 97 ? -0.101 11.624 -11.825 1.00 75.06 97 ASP A CA 1
ATOM 757 C C . ASP A 1 97 ? 1.080 10.646 -11.821 1.00 75.06 97 ASP A C 1
ATOM 759 O O . ASP A 1 97 ? 2.014 10.758 -12.624 1.00 75.06 97 ASP A O 1
ATOM 763 N N . TYR A 1 98 ? 1.011 9.630 -10.962 1.00 76.88 98 TYR A N 1
ATOM 764 C CA . TYR A 1 98 ? 1.999 8.564 -10.920 1.00 76.88 98 TYR A CA 1
ATOM 765 C C . TYR A 1 98 ? 2.023 7.727 -12.209 1.00 76.88 98 TYR A C 1
ATOM 767 O O . TYR A 1 98 ? 3.095 7.508 -12.786 1.00 76.88 98 TYR A O 1
ATOM 775 N N . ILE A 1 99 ? 0.859 7.300 -12.704 1.00 79.00 99 ILE A N 1
ATOM 776 C CA . ILE A 1 99 ? 0.747 6.538 -13.956 1.00 79.00 99 ILE A CA 1
ATOM 777 C C . ILE A 1 99 ? 1.302 7.348 -15.132 1.00 79.00 99 ILE A C 1
ATOM 779 O O . ILE A 1 99 ? 2.124 6.850 -15.911 1.00 79.00 99 ILE A O 1
ATOM 783 N N . ARG A 1 100 ? 0.971 8.642 -15.201 1.00 82.12 100 ARG A N 1
ATOM 784 C CA . ARG A 1 100 ? 1.522 9.572 -16.196 1.00 82.12 100 ARG A CA 1
ATOM 785 C C . ARG A 1 100 ? 3.052 9.643 -16.136 1.00 82.12 100 ARG A C 1
ATOM 787 O O . ARG A 1 100 ? 3.713 9.673 -17.185 1.00 82.12 100 ARG A O 1
ATOM 794 N N . CYS A 1 101 ? 3.647 9.599 -14.941 1.00 82.06 101 CYS A N 1
ATOM 795 C CA . CYS A 1 101 ? 5.098 9.483 -14.799 1.00 82.06 101 CYS A CA 1
ATOM 796 C C . CYS A 1 101 ? 5.658 8.189 -15.370 1.00 82.06 101 CYS A C 1
ATOM 798 O O . CYS A 1 101 ? 6.650 8.229 -16.105 1.00 82.06 101 CYS A O 1
ATOM 800 N N . LEU A 1 102 ? 5.054 7.045 -15.048 1.00 82.81 102 LEU A N 1
ATOM 801 C CA . LEU A 1 102 ? 5.509 5.762 -15.574 1.00 82.81 102 LEU A CA 1
ATOM 802 C C . LEU A 1 102 ? 5.467 5.753 -17.102 1.00 82.81 102 LEU A C 1
ATOM 804 O O . LEU A 1 102 ? 6.449 5.362 -17.733 1.00 82.81 102 LEU A O 1
ATOM 808 N N . HIS A 1 103 ? 4.390 6.256 -17.707 1.00 88.38 103 HIS A N 1
ATOM 809 C CA . HIS A 1 103 ? 4.261 6.357 -19.165 1.00 88.38 103 HIS A CA 1
ATOM 810 C C . HIS A 1 103 ? 5.335 7.255 -19.781 1.00 88.38 103 HIS A C 1
ATOM 812 O O . HIS A 1 103 ? 5.982 6.864 -20.755 1.00 88.38 103 HIS A O 1
ATOM 818 N N . THR A 1 104 ? 5.615 8.404 -19.163 1.00 89.25 104 THR A N 1
ATOM 819 C CA . THR A 1 104 ? 6.700 9.306 -19.589 1.00 89.25 104 THR A CA 1
ATOM 820 C C . THR A 1 104 ? 8.061 8.603 -19.565 1.00 89.25 104 THR A C 1
ATOM 822 O O . THR A 1 104 ? 8.857 8.714 -20.500 1.00 89.25 104 THR A O 1
ATOM 825 N N . LEU A 1 105 ? 8.339 7.831 -18.511 1.00 88.75 105 LEU A N 1
ATOM 826 C CA . LEU A 1 105 ? 9.578 7.063 -18.392 1.00 88.75 105 LEU A CA 1
ATOM 827 C C . LEU A 1 105 ? 9.664 5.938 -19.434 1.00 88.75 105 LEU A C 1
ATOM 829 O O . LEU A 1 105 ? 10.734 5.726 -20.010 1.00 88.75 105 LEU A O 1
ATOM 833 N N . LYS A 1 106 ? 8.555 5.245 -19.719 1.00 89.81 106 LYS A N 1
ATOM 834 C CA . LYS A 1 106 ? 8.484 4.186 -20.742 1.00 89.81 106 LYS A CA 1
ATOM 835 C C . LYS A 1 106 ? 8.737 4.722 -22.145 1.00 89.81 106 LYS A C 1
ATOM 837 O O . LYS A 1 106 ? 9.434 4.066 -22.921 1.00 89.81 106 LYS A O 1
ATOM 842 N N . ALA A 1 107 ? 8.211 5.908 -22.447 1.00 91.75 107 ALA A N 1
ATOM 843 C CA . ALA A 1 107 ? 8.384 6.580 -23.731 1.00 91.75 107 ALA A CA 1
ATOM 844 C C . ALA A 1 107 ? 9.835 7.026 -23.988 1.00 91.75 107 ALA A C 1
ATOM 846 O O . ALA A 1 107 ? 10.206 7.277 -25.134 1.00 91.75 107 ALA A O 1
ATOM 847 N N . SER A 1 108 ? 10.684 7.089 -22.953 1.00 92.38 108 SER A N 1
ATOM 848 C CA . SER A 1 108 ? 12.108 7.374 -23.138 1.00 92.38 108 SER A CA 1
ATOM 849 C C . SER A 1 108 ? 12.759 6.356 -24.083 1.00 92.38 108 SER A C 1
ATOM 851 O O . SER A 1 108 ? 12.666 5.153 -23.827 1.00 92.38 108 SER A O 1
ATOM 853 N N . PRO A 1 109 ? 13.554 6.787 -25.082 1.00 89.88 109 PRO A N 1
ATOM 854 C CA . PRO A 1 109 ? 14.333 5.873 -25.923 1.00 89.88 109 PRO A CA 1
ATOM 855 C C . PRO A 1 109 ? 15.269 4.958 -25.116 1.00 89.88 109 PRO A C 1
ATOM 857 O O . PRO A 1 109 ? 15.610 3.852 -25.536 1.00 89.88 109 PRO A O 1
ATOM 860 N N . LYS A 1 110 ? 15.681 5.409 -23.923 1.00 91.75 110 LYS A N 1
ATOM 861 C CA . LYS A 1 110 ? 16.563 4.665 -23.019 1.00 91.75 110 LYS A CA 1
ATOM 862 C C . LYS A 1 110 ? 15.818 3.606 -22.195 1.00 91.75 110 LYS A C 1
ATOM 864 O O . LYS A 1 110 ? 16.489 2.851 -21.495 1.00 91.75 110 LYS A O 1
ATOM 869 N N . SER A 1 111 ? 14.486 3.506 -22.263 1.00 90.56 111 SER A N 1
ATOM 870 C CA . SER A 1 111 ? 13.701 2.492 -21.533 1.00 90.56 111 SER A CA 1
ATOM 871 C C . SER A 1 111 ? 14.005 1.059 -21.996 1.00 90.56 111 SER A C 1
ATOM 873 O O . SER A 1 111 ? 13.853 0.100 -21.241 1.00 90.56 111 SER A O 1
ATOM 875 N N . THR A 1 112 ? 14.541 0.896 -23.206 1.00 90.56 112 THR A N 1
ATOM 876 C CA . THR A 1 112 ? 15.019 -0.391 -23.740 1.00 90.56 112 THR A CA 1
ATOM 877 C C . THR A 1 112 ? 16.344 -0.855 -23.124 1.00 90.56 112 THR A C 1
ATOM 879 O O . THR A 1 112 ? 16.743 -2.006 -23.320 1.00 90.56 112 THR A O 1
ATOM 882 N N . LYS A 1 113 ? 17.028 -0.005 -22.340 1.00 90.06 113 LYS A N 1
ATOM 883 C CA . LYS A 1 113 ? 18.248 -0.391 -21.621 1.00 90.06 113 LYS A CA 1
ATOM 884 C C . LYS A 1 113 ? 17.973 -1.564 -20.682 1.00 90.06 113 LYS A C 1
ATOM 886 O O . LYS A 1 113 ? 16.953 -1.616 -19.998 1.00 90.06 113 LYS A O 1
ATOM 891 N N . LYS A 1 114 ? 18.930 -2.491 -20.611 1.00 90.44 114 LYS A N 1
ATOM 892 C CA . LYS A 1 114 ? 18.860 -3.643 -19.706 1.00 90.44 114 LYS A CA 1
ATOM 893 C C . LYS A 1 114 ? 18.905 -3.187 -18.247 1.00 90.44 114 LYS A C 1
ATOM 895 O O . LYS A 1 114 ? 19.741 -2.361 -17.877 1.00 90.44 114 LYS A O 1
ATOM 900 N N . ILE A 1 115 ? 18.059 -3.792 -17.420 1.00 87.44 115 ILE A N 1
ATOM 901 C CA . ILE A 1 115 ? 18.141 -3.668 -15.960 1.00 87.44 115 ILE A CA 1
ATOM 902 C C . ILE A 1 115 ? 19.141 -4.676 -15.396 1.00 87.44 115 ILE A C 1
ATOM 904 O O . ILE A 1 115 ? 19.459 -5.699 -16.025 1.00 87.44 115 ILE A O 1
ATOM 908 N N . ARG A 1 116 ? 19.667 -4.401 -14.199 1.00 84.62 116 ARG A N 1
ATOM 909 C CA . ARG A 1 116 ? 20.727 -5.243 -13.624 1.00 84.62 116 ARG A CA 1
ATOM 910 C C . ARG A 1 116 ? 20.142 -6.587 -13.163 1.00 84.62 116 ARG A C 1
ATOM 912 O O . ARG A 1 116 ? 19.007 -6.632 -12.692 1.00 84.62 116 ARG A O 1
ATOM 919 N N . PRO A 1 117 ? 20.904 -7.696 -13.214 1.00 85.62 117 PRO A N 1
ATOM 920 C CA . PRO A 1 117 ? 20.430 -8.991 -12.717 1.00 85.62 117 PRO A CA 1
ATOM 921 C C . PRO A 1 117 ? 19.976 -8.967 -11.252 1.00 85.62 117 PRO A C 1
ATOM 923 O O . PRO A 1 117 ? 18.974 -9.594 -10.921 1.00 85.62 117 PRO A O 1
ATOM 926 N N . LYS A 1 118 ? 20.676 -8.206 -10.398 1.00 83.69 118 LYS A N 1
ATOM 927 C CA . LYS A 1 118 ? 20.311 -8.030 -8.984 1.00 83.69 118 LYS A CA 1
ATOM 928 C C . LYS A 1 118 ? 18.933 -7.380 -8.820 1.00 83.69 118 LYS A C 1
ATOM 930 O O . LYS A 1 118 ? 18.179 -7.806 -7.959 1.00 83.69 118 LYS A O 1
ATOM 935 N N . GLU A 1 119 ? 18.598 -6.416 -9.675 1.00 78.12 119 GLU A N 1
ATOM 936 C CA . GLU A 1 119 ? 17.290 -5.747 -9.697 1.00 78.12 119 GLU A CA 1
ATOM 937 C C . GLU A 1 119 ? 16.175 -6.739 -10.021 1.00 78.12 119 GLU A C 1
ATOM 939 O O . GLU A 1 119 ? 15.194 -6.841 -9.300 1.00 78.12 119 GLU A O 1
ATOM 944 N N . ARG A 1 120 ? 16.369 -7.563 -11.057 1.00 83.00 120 ARG A N 1
ATOM 945 C CA . ARG A 1 120 ? 15.404 -8.614 -11.411 1.00 83.00 120 ARG A CA 1
ATOM 946 C C . ARG A 1 120 ? 15.211 -9.626 -10.295 1.00 83.00 120 ARG A C 1
ATOM 948 O O . ARG A 1 120 ? 14.086 -10.021 -10.020 1.00 83.00 120 ARG A O 1
ATOM 955 N N . LYS A 1 121 ? 16.314 -10.075 -9.684 1.00 84.62 121 LYS A N 1
ATOM 956 C CA . LYS A 1 121 ? 16.259 -11.030 -8.574 1.00 84.62 121 LYS A CA 1
ATOM 957 C C . LYS A 1 121 ? 15.489 -10.437 -7.399 1.00 84.62 121 LYS A C 1
ATOM 959 O O . LYS A 1 121 ? 14.650 -11.130 -6.845 1.00 84.62 121 LYS A O 1
ATOM 964 N N . PHE A 1 122 ? 15.752 -9.173 -7.073 1.00 82.19 122 PHE A N 1
ATOM 965 C CA . PHE A 1 122 ? 15.019 -8.456 -6.040 1.00 82.19 122 PHE A CA 1
ATOM 966 C C . PHE A 1 122 ? 13.518 -8.471 -6.335 1.00 82.19 122 PHE A C 1
ATOM 968 O O . PHE A 1 122 ? 12.759 -9.001 -5.536 1.00 82.19 122 PHE A O 1
ATOM 975 N N . TRP A 1 123 ? 13.101 -8.023 -7.520 1.00 79.75 123 TRP A N 1
ATOM 976 C CA . TRP A 1 123 ? 11.683 -7.973 -7.878 1.00 79.75 123 TRP A CA 1
ATOM 977 C C . TRP A 1 123 ? 10.988 -9.325 -7.885 1.00 79.75 123 TRP A C 1
ATOM 979 O O . TRP A 1 123 ? 9.857 -9.436 -7.419 1.00 79.75 123 TRP A O 1
ATOM 989 N N . LYS A 1 124 ? 11.689 -10.370 -8.328 1.00 84.19 124 LYS A N 1
ATOM 990 C CA . LYS A 1 124 ? 11.209 -11.743 -8.200 1.00 84.19 124 LYS A CA 1
ATOM 991 C C . LYS A 1 124 ? 10.987 -12.125 -6.733 1.00 84.19 124 LYS A C 1
ATOM 993 O O . LYS A 1 124 ? 9.917 -12.619 -6.414 1.00 84.19 124 LYS A O 1
ATOM 998 N N . THR A 1 125 ? 11.967 -11.884 -5.859 1.00 83.56 125 THR A N 1
ATOM 999 C CA . THR A 1 125 ? 11.863 -12.211 -4.428 1.00 83.56 125 THR A CA 1
ATOM 1000 C C . THR A 1 125 ? 10.728 -11.450 -3.761 1.00 83.56 125 THR A C 1
ATOM 1002 O O . THR A 1 125 ? 9.962 -12.056 -3.025 1.00 83.56 125 THR A O 1
ATOM 1005 N N . VAL A 1 126 ? 10.589 -10.151 -4.045 1.00 77.81 126 VAL A N 1
ATOM 1006 C CA . VAL A 1 126 ? 9.465 -9.360 -3.538 1.00 77.81 126 VAL A CA 1
ATOM 1007 C C . VAL A 1 126 ? 8.167 -10.029 -4.012 1.00 77.81 126 VAL A C 1
ATOM 1009 O O . VAL A 1 126 ? 7.409 -10.480 -3.165 1.00 77.81 126 VAL A O 1
ATOM 1012 N N . THR A 1 127 ? 7.975 -10.253 -5.321 1.00 78.38 127 THR A N 1
ATOM 1013 C CA . THR A 1 127 ? 6.760 -10.904 -5.875 1.00 78.38 127 THR A CA 1
ATOM 1014 C C . THR A 1 127 ? 6.451 -12.264 -5.241 1.00 78.38 127 THR A C 1
ATOM 1016 O O . THR A 1 127 ? 5.293 -12.577 -4.987 1.00 78.38 127 THR A O 1
ATOM 1019 N N . GLU A 1 128 ? 7.476 -13.074 -4.968 1.00 82.00 128 GLU A N 1
ATOM 1020 C CA . GLU A 1 128 ? 7.332 -14.371 -4.296 1.00 82.00 128 GLU A CA 1
ATOM 1021 C C . GLU A 1 128 ? 6.783 -14.226 -2.874 1.00 82.00 128 GLU A C 1
ATOM 1023 O O . GLU A 1 128 ? 5.831 -14.920 -2.530 1.00 82.00 128 GLU A O 1
ATOM 1028 N N . VAL A 1 129 ? 7.299 -13.274 -2.092 1.00 78.06 129 VAL A N 1
ATOM 1029 C CA . VAL A 1 129 ? 6.772 -12.971 -0.750 1.00 78.06 129 VAL A CA 1
ATOM 1030 C C . VAL A 1 129 ? 5.317 -12.493 -0.824 1.00 78.06 129 VAL A C 1
ATOM 1032 O O . VAL A 1 129 ? 4.491 -12.904 -0.013 1.00 78.06 129 VAL A O 1
ATOM 1035 N N . GLY A 1 130 ? 4.962 -11.666 -1.812 1.00 75.12 130 GLY A N 1
ATOM 1036 C CA . GLY A 1 130 ? 3.567 -11.247 -2.008 1.00 75.12 130 GLY A CA 1
ATOM 1037 C C . GLY A 1 130 ? 2.631 -12.390 -2.369 1.00 75.12 130 GLY A C 1
ATOM 1038 O O . GLY A 1 130 ? 1.508 -12.442 -1.872 1.00 75.12 130 GLY A O 1
ATOM 1039 N N . PHE A 1 131 ? 3.103 -13.341 -3.177 1.00 76.75 131 PHE A N 1
ATOM 1040 C CA . PHE A 1 131 ? 2.346 -14.547 -3.486 1.00 76.75 131 PHE A CA 1
ATOM 1041 C C . PHE A 1 131 ? 2.110 -15.409 -2.238 1.00 76.75 131 PHE A C 1
ATOM 1043 O O . PHE A 1 131 ? 0.990 -15.862 -2.020 1.00 76.75 131 PHE A O 1
ATOM 1050 N N . GLU A 1 132 ? 3.123 -15.598 -1.388 1.00 77.56 132 GLU A N 1
ATOM 1051 C CA . GLU A 1 132 ? 2.974 -16.307 -0.107 1.00 77.56 132 GLU A CA 1
ATOM 1052 C C . GLU A 1 132 ? 1.949 -15.609 0.799 1.00 77.56 132 GLU A C 1
ATOM 1054 O O . GLU A 1 132 ? 1.035 -16.247 1.322 1.00 77.56 132 GLU A O 1
ATOM 1059 N N . MET A 1 133 ? 2.023 -14.278 0.902 1.00 74.19 133 MET A N 1
ATOM 1060 C CA . MET A 1 133 ? 1.031 -13.476 1.623 1.00 74.19 133 MET A CA 1
ATOM 1061 C C . MET A 1 133 ? -0.386 -13.665 1.068 1.00 74.19 133 MET A C 1
ATOM 1063 O O . MET A 1 133 ? -1.323 -13.828 1.850 1.00 74.19 133 MET A O 1
ATOM 1067 N N . TYR A 1 134 ? -0.538 -13.662 -0.259 1.00 70.75 134 TYR A N 1
ATOM 1068 C CA . TYR A 1 134 ? -1.807 -13.904 -0.942 1.00 70.75 134 TYR A CA 1
ATOM 1069 C C . TYR A 1 134 ? -2.356 -15.309 -0.665 1.00 70.75 134 TYR A C 1
ATOM 1071 O O . TYR A 1 134 ? -3.546 -15.448 -0.418 1.00 70.75 134 TYR A O 1
ATOM 1079 N N . GLN A 1 135 ? -1.515 -16.345 -0.660 1.00 72.44 135 GLN A N 1
ATOM 1080 C CA . GLN A 1 135 ? -1.947 -17.716 -0.364 1.00 72.44 135 GLN A CA 1
ATOM 1081 C C . GLN A 1 135 ? -2.373 -17.879 1.100 1.00 72.44 135 GLN A C 1
ATOM 1083 O O . GLN A 1 135 ? -3.377 -18.523 1.391 1.00 72.44 135 GLN A O 1
ATOM 1088 N N . GLU A 1 136 ? -1.637 -17.273 2.032 1.00 68.31 136 GLU A N 1
ATOM 1089 C CA . GLU A 1 136 ? -1.922 -17.391 3.465 1.00 68.31 136 GLU A CA 1
ATOM 1090 C C . GLU A 1 136 ? -3.141 -16.575 3.920 1.00 68.31 136 GLU A C 1
ATOM 1092 O O . GLU A 1 136 ? -3.842 -16.972 4.852 1.00 68.31 136 GLU A O 1
ATOM 1097 N N . HIS A 1 137 ? -3.384 -15.425 3.290 1.00 58.50 137 HIS A N 1
ATOM 1098 C CA . HIS A 1 137 ? -4.448 -14.489 3.672 1.00 58.50 137 HIS A CA 1
ATOM 1099 C C . HIS A 1 137 ? -5.515 -14.319 2.600 1.00 58.50 137 HIS A C 1
ATOM 1101 O O . HIS A 1 137 ? -6.323 -13.396 2.701 1.00 58.50 137 HIS A O 1
ATOM 1107 N N . GLY A 1 138 ? -5.502 -15.190 1.588 1.00 51.38 138 GLY A N 1
ATOM 1108 C CA . GLY A 1 138 ? -6.409 -15.170 0.456 1.00 51.38 138 GLY A CA 1
ATOM 1109 C C . GLY A 1 138 ? -7.826 -14.954 0.945 1.00 51.38 138 GLY A C 1
ATOM 1110 O O . GLY A 1 138 ? -8.404 -15.843 1.569 1.00 51.38 138 GLY A O 1
ATOM 1111 N N . VAL A 1 139 ? -8.343 -13.762 0.629 1.00 51.09 139 VAL A N 1
ATOM 1112 C CA . VAL A 1 139 ? -9.661 -13.237 0.982 1.00 51.09 139 VAL A CA 1
ATOM 1113 C C . VAL A 1 139 ? -9.709 -12.543 2.364 1.00 51.09 139 VAL A C 1
ATOM 1115 O O . VAL A 1 139 ? -10.081 -13.139 3.375 1.00 51.09 139 VAL A O 1
ATOM 1118 N N . VAL A 1 140 ? -9.484 -11.216 2.398 1.00 49.06 140 VAL A N 1
ATOM 1119 C CA . VAL A 1 140 ? -10.352 -10.380 3.252 1.00 49.06 140 VAL A CA 1
ATOM 1120 C C . VAL A 1 140 ? -11.743 -10.611 2.675 1.00 49.06 140 VAL A C 1
ATOM 1122 O O . VAL A 1 140 ? -12.012 -10.227 1.539 1.00 49.06 140 VAL A O 1
ATOM 1125 N N . GLU A 1 141 ? -12.583 -11.391 3.357 1.00 41.75 141 GLU A N 1
ATOM 1126 C CA . GLU A 1 141 ? -13.896 -11.741 2.816 1.00 41.75 141 GLU A CA 1
ATOM 1127 C C . GLU A 1 141 ? -14.637 -10.476 2.390 1.00 41.75 141 GLU A C 1
ATOM 1129 O O . GLU A 1 141 ? -14.905 -9.606 3.212 1.00 41.75 141 GLU A O 1
ATOM 1134 N N . LYS A 1 142 ? -15.115 -10.453 1.133 1.00 44.16 142 LYS A N 1
ATOM 1135 C CA . LYS A 1 142 ? -16.233 -9.590 0.695 1.00 44.16 142 LYS A CA 1
ATOM 1136 C C . LYS A 1 142 ? -17.457 -9.690 1.632 1.00 44.16 142 LYS A C 1
ATOM 1138 O O . LYS A 1 142 ? -18.413 -8.943 1.477 1.00 44.16 142 LYS A O 1
ATOM 1143 N N . LYS A 1 143 ? -17.444 -10.645 2.571 1.00 41.09 143 LYS A N 1
ATOM 1144 C CA . LYS A 1 143 ? -18.405 -10.876 3.649 1.00 41.09 143 LYS A CA 1
ATOM 1145 C C . LYS A 1 143 ? -18.010 -10.264 4.998 1.00 41.09 143 LYS A C 1
ATOM 1147 O O . LYS A 1 143 ? -18.598 -10.659 6.005 1.00 41.09 143 LYS A O 1
ATOM 1152 N N . VAL A 1 144 ? -17.099 -9.291 5.075 1.00 47.97 144 VAL A N 1
ATOM 1153 C CA . VAL A 1 144 ? -17.220 -8.316 6.172 1.00 47.97 144 VAL A CA 1
ATOM 1154 C C . VAL A 1 144 ? -18.511 -7.556 5.890 1.00 47.97 144 VAL A C 1
ATOM 1156 O O . VAL A 1 144 ? -18.504 -6.559 5.182 1.00 47.97 144 VAL A O 1
ATOM 1159 N N . ASN A 1 145 ? -19.644 -8.112 6.332 1.00 48.97 145 ASN A N 1
ATOM 1160 C CA . ASN A 1 145 ? -20.941 -7.480 6.177 1.00 48.97 145 ASN A CA 1
ATOM 1161 C C . ASN A 1 145 ? -20.892 -6.169 6.980 1.00 48.97 145 ASN A C 1
ATOM 1163 O O . ASN A 1 145 ? -20.844 -6.240 8.213 1.00 48.97 145 ASN A O 1
ATOM 1167 N N . PRO A 1 146 ? -20.884 -4.996 6.321 1.00 45.78 146 PRO A N 1
ATOM 1168 C CA . PRO A 1 146 ? -20.766 -3.709 7.001 1.00 45.78 146 PRO A CA 1
ATOM 1169 C C . PRO A 1 146 ? -21.908 -3.477 7.994 1.00 45.78 146 PRO A C 1
ATOM 1171 O O . PRO A 1 146 ? -21.715 -2.824 9.016 1.00 45.78 146 PRO A O 1
ATOM 1174 N N . ASP A 1 147 ? -23.072 -4.078 7.727 1.00 43.59 147 ASP A N 1
ATOM 1175 C CA . ASP A 1 147 ? -24.275 -3.959 8.549 1.00 43.59 147 ASP A CA 1
ATOM 1176 C C . ASP A 1 147 ? -24.234 -4.841 9.814 1.00 43.59 147 ASP A C 1
ATOM 1178 O O . ASP A 1 147 ? -25.127 -4.757 10.654 1.00 43.59 147 ASP A O 1
ATOM 1182 N N . VAL A 1 148 ? -23.205 -5.686 9.981 1.00 49.69 148 VAL A N 1
ATOM 1183 C CA . VAL A 1 148 ? -23.092 -6.661 11.089 1.00 49.69 148 VAL A CA 1
ATOM 1184 C C . VAL A 1 148 ? -21.808 -6.472 11.918 1.00 49.69 148 VAL A C 1
ATOM 1186 O O . VAL A 1 148 ? -21.605 -7.199 12.889 1.00 49.69 148 VAL A O 1
ATOM 1189 N N . PHE A 1 149 ? -20.928 -5.512 11.594 1.00 54.97 149 PHE A N 1
ATOM 1190 C CA . PHE A 1 149 ? -19.541 -5.570 12.091 1.00 54.97 149 PHE A CA 1
ATOM 1191 C C . PHE A 1 149 ? -18.888 -4.257 12.583 1.00 54.97 149 PHE A C 1
ATOM 1193 O O . PHE A 1 149 ? -17.825 -3.881 12.085 1.00 54.97 149 PHE A O 1
ATOM 1200 N N . PRO A 1 150 ? -19.416 -3.571 13.618 1.00 59.31 150 PRO A N 1
ATOM 1201 C CA . PRO A 1 150 ? -18.583 -2.652 14.393 1.00 59.31 150 PRO A CA 1
ATOM 1202 C C . PRO A 1 150 ? -17.553 -3.456 15.213 1.00 59.31 150 PRO A C 1
ATOM 1204 O O . PRO A 1 150 ? -17.920 -4.304 16.027 1.00 59.31 150 PRO A O 1
ATOM 1207 N N . LEU A 1 151 ? -16.254 -3.203 15.000 1.00 77.62 151 LEU A N 1
ATOM 1208 C CA . LEU A 1 151 ? -15.166 -3.888 15.721 1.00 77.62 151 LEU A CA 1
ATOM 1209 C C . LEU A 1 151 ? -14.964 -3.346 17.135 1.00 77.62 151 LEU A C 1
ATOM 1211 O O . LEU A 1 151 ? -14.291 -3.989 17.936 1.00 77.62 151 LEU A O 1
ATOM 1215 N N . LEU A 1 152 ? -15.509 -2.168 17.431 1.00 87.56 152 LEU A N 1
ATOM 1216 C CA . LEU A 1 152 ? -15.384 -1.526 18.730 1.00 87.56 152 LEU A CA 1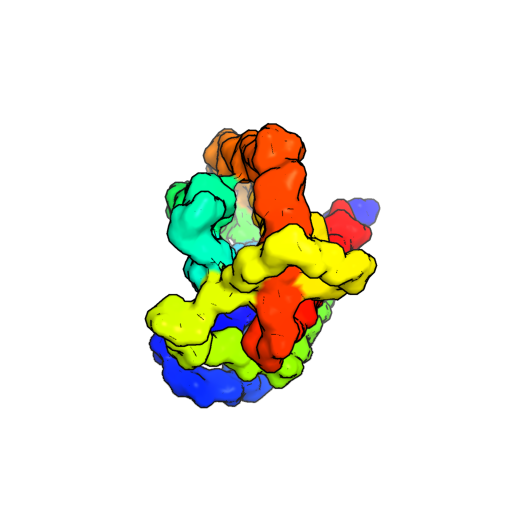
ATOM 1217 C C . LEU A 1 152 ? -16.721 -1.550 19.464 1.00 87.56 152 LEU A C 1
ATOM 1219 O O . LEU A 1 152 ? -17.740 -1.104 18.935 1.00 87.56 152 LEU A O 1
ATOM 1223 N N . LYS A 1 153 ? -16.695 -2.026 20.708 1.00 87.94 153 LYS A N 1
ATOM 1224 C CA . LYS A 1 153 ? -17.811 -1.941 21.656 1.00 87.94 153 LYS A CA 1
ATOM 1225 C C . LYS A 1 153 ? -17.469 -0.934 22.747 1.00 87.94 153 LYS A C 1
ATOM 1227 O O . LYS A 1 153 ? -16.327 -0.876 23.193 1.00 87.94 153 LYS A O 1
ATOM 1232 N N . TYR A 1 154 ? -18.452 -0.164 23.197 1.00 90.00 154 TYR A N 1
ATOM 1233 C CA . TYR A 1 154 ? -18.284 0.656 24.391 1.00 90.00 154 TYR A CA 1
ATOM 1234 C C . TYR A 1 154 ? -18.328 -0.234 25.640 1.00 90.00 154 TYR A C 1
ATOM 1236 O O . TYR A 1 154 ? -19.228 -1.064 25.786 1.00 90.00 154 TYR A O 1
ATOM 1244 N N . ASN A 1 155 ? -17.370 -0.046 26.539 1.00 89.00 155 ASN A N 1
ATOM 1245 C CA . ASN A 1 155 ? -17.289 -0.675 27.843 1.00 89.00 155 ASN A CA 1
ATOM 1246 C C . ASN A 1 155 ? -17.192 0.404 28.933 1.00 89.00 155 ASN A C 1
ATOM 1248 O O . ASN A 1 155 ? -16.234 1.175 29.019 1.00 89.00 155 ASN A O 1
ATOM 1252 N N . GLN A 1 156 ? -18.194 0.429 29.811 1.00 88.75 156 GLN A N 1
ATOM 1253 C CA . GLN A 1 156 ? -18.232 1.339 30.953 1.00 88.75 156 GLN A CA 1
ATOM 1254 C C . GLN A 1 156 ? -17.063 1.101 31.925 1.00 88.75 156 GLN A C 1
ATOM 1256 O O . GLN A 1 156 ? -16.581 2.049 32.540 1.00 88.75 156 GLN A O 1
ATOM 1261 N N . PHE A 1 157 ? -16.582 -0.141 32.020 1.00 85.81 157 PHE A N 1
ATOM 1262 C CA . PHE A 1 157 ? -15.491 -0.559 32.899 1.00 85.81 157 PHE A CA 1
ATOM 1263 C C . PHE A 1 157 ? -14.388 -1.223 32.064 1.00 85.81 157 PHE A C 1
ATOM 1265 O O . PHE A 1 157 ? -14.358 -2.453 31.973 1.00 85.81 157 PHE A O 1
ATOM 1272 N N . PRO A 1 158 ? -13.525 -0.433 31.399 1.00 78.25 158 PRO A N 1
ATOM 1273 C CA . PRO A 1 158 ? -12.567 -0.952 30.430 1.00 78.25 158 PRO A CA 1
ATOM 1274 C C . PRO A 1 158 ? -11.626 -1.988 31.053 1.00 78.25 158 PRO A C 1
ATOM 1276 O O . PRO A 1 158 ? -11.112 -1.818 32.160 1.00 78.25 158 PRO A O 1
ATOM 1279 N N . THR A 1 159 ? -11.410 -3.078 30.324 1.00 71.00 159 THR A N 1
ATOM 1280 C CA . THR A 1 159 ? -10.567 -4.203 30.733 1.00 71.00 159 THR A CA 1
ATOM 1281 C C . THR A 1 159 ? -9.116 -3.923 30.327 1.00 71.00 159 THR A C 1
ATOM 1283 O O . THR A 1 159 ? -8.872 -3.467 29.211 1.00 71.00 159 THR A O 1
ATOM 1286 N N . PRO A 1 160 ? -8.108 -4.235 31.159 1.00 62.59 160 PRO A N 1
ATOM 1287 C CA . PRO A 1 160 ? -6.722 -3.830 30.903 1.00 62.59 160 PRO A CA 1
ATOM 1288 C C . PRO A 1 160 ? -5.978 -4.674 29.847 1.00 62.59 160 PRO A C 1
ATOM 1290 O O . PRO A 1 160 ? -4.750 -4.627 29.796 1.00 62.59 160 PRO A O 1
ATOM 1293 N N . SER A 1 161 ? -6.657 -5.480 29.018 1.00 79.31 161 SER A N 1
ATOM 1294 C CA . SER A 1 161 ? -5.962 -6.308 28.021 1.00 79.31 161 SER A CA 1
ATOM 1295 C C . SER A 1 161 ? -5.454 -5.450 26.855 1.00 79.31 161 SER A C 1
ATOM 1297 O O . SER A 1 161 ? -6.270 -4.848 26.154 1.00 79.31 161 SER A O 1
ATOM 1299 N N . PRO A 1 162 ? -4.138 -5.434 26.561 1.00 76.50 162 PRO A N 1
ATOM 1300 C CA . PRO A 1 162 ? -3.596 -4.628 25.470 1.00 76.50 162 PRO A CA 1
ATOM 1301 C C . PRO A 1 162 ? -4.215 -4.967 24.112 1.00 76.50 162 PRO A C 1
ATOM 1303 O O . PRO A 1 162 ? -4.481 -4.071 23.322 1.00 76.50 162 PRO A O 1
ATOM 1306 N N . GLU A 1 163 ? -4.505 -6.246 23.850 1.00 74.94 163 GLU A N 1
ATOM 1307 C CA . GLU A 1 163 ? -5.075 -6.692 22.571 1.00 74.94 163 GLU A CA 1
ATOM 1308 C C . GLU A 1 163 ? -6.514 -6.235 22.333 1.00 74.94 163 GLU A C 1
ATOM 1310 O O . GLU A 1 163 ? -6.972 -6.226 21.192 1.00 74.94 163 GLU A O 1
ATOM 1315 N N . GLU A 1 164 ? -7.235 -5.930 23.407 1.00 80.50 164 GLU A N 1
ATOM 1316 C CA . GLU A 1 164 ? -8.627 -5.481 23.362 1.00 80.50 164 GLU A CA 1
ATOM 1317 C C . GLU A 1 164 ? -8.719 -3.968 23.546 1.00 80.50 164 GLU A C 1
ATOM 1319 O O . GLU A 1 164 ? -9.792 -3.409 23.374 1.00 80.50 164 GLU A O 1
ATOM 1324 N N . SER A 1 165 ? -7.607 -3.292 23.843 1.00 86.56 165 SER A N 1
ATOM 1325 C CA . SER A 1 165 ? -7.587 -1.850 24.056 1.00 86.56 165 SER A CA 1
ATOM 1326 C C . SER A 1 165 ? -7.796 -1.068 22.759 1.00 86.56 165 SER A C 1
ATOM 1328 O O . SER A 1 165 ? -7.262 -1.414 21.698 1.00 86.56 165 SER A O 1
ATOM 1330 N N . PHE A 1 166 ? -8.511 0.054 22.862 1.00 88.88 166 PHE A N 1
ATOM 1331 C CA . PHE A 1 166 ? -8.593 1.018 21.771 1.00 88.88 166 PHE A CA 1
ATOM 1332 C C . PHE A 1 166 ? -7.206 1.532 21.357 1.00 88.88 166 PHE A C 1
ATOM 1334 O O . PHE A 1 166 ? -6.950 1.683 20.167 1.00 88.88 166 PHE A O 1
ATOM 1341 N N . ALA A 1 167 ? -6.285 1.743 22.303 1.00 88.62 167 ALA A N 1
ATOM 1342 C CA . ALA A 1 167 ? -4.925 2.199 22.007 1.00 88.62 167 ALA A CA 1
ATOM 1343 C C . ALA A 1 167 ? -4.206 1.275 21.005 1.00 88.62 167 ALA A C 1
ATOM 1345 O O . ALA A 1 167 ? -3.568 1.736 20.058 1.00 88.62 167 ALA A O 1
ATOM 1346 N N . PHE A 1 168 ? -4.363 -0.041 21.158 1.00 87.06 168 PHE A N 1
ATOM 1347 C CA . PHE A 1 168 ? -3.777 -1.008 20.234 1.00 87.06 168 PHE A CA 1
ATOM 1348 C C . PHE A 1 168 ? -4.459 -1.017 18.857 1.00 87.06 168 PHE A C 1
ATOM 1350 O O . PHE A 1 168 ? -3.790 -1.160 17.833 1.00 87.06 168 PHE A O 1
ATOM 1357 N N . PHE A 1 169 ? -5.780 -0.830 18.815 1.00 87.38 169 PHE A N 1
ATOM 1358 C CA . PHE A 1 169 ? -6.526 -0.635 17.568 1.00 87.38 169 PHE A CA 1
ATOM 1359 C C . PHE A 1 169 ? -6.081 0.640 16.836 1.00 87.38 169 PHE A C 1
ATOM 1361 O O . PHE A 1 169 ? -5.805 0.604 15.639 1.00 87.38 169 PHE A O 1
ATOM 1368 N N . HIS A 1 170 ? -5.947 1.747 17.565 1.00 89.44 170 HIS A N 1
ATOM 1369 C CA . HIS A 1 170 ? -5.473 3.025 17.051 1.00 89.44 170 HIS A CA 1
ATOM 1370 C C . HIS A 1 170 ? -4.064 2.913 16.465 1.00 89.44 170 HIS A C 1
ATOM 1372 O O . HIS A 1 170 ? -3.844 3.339 15.333 1.00 89.44 170 HIS A O 1
ATOM 1378 N N . TYR A 1 171 ? -3.145 2.248 17.172 1.00 89.00 171 TYR A N 1
ATOM 1379 C CA . TYR A 1 171 ? -1.798 1.974 16.671 1.00 89.00 171 TYR A CA 1
ATOM 1380 C C . TYR A 1 171 ? -1.807 1.266 15.306 1.00 89.00 171 TYR A C 1
ATOM 1382 O O . TYR A 1 171 ? -1.006 1.598 14.441 1.00 89.00 171 TYR A O 1
ATOM 1390 N N . GLN A 1 172 ? -2.730 0.328 15.072 1.00 85.25 172 GLN A N 1
ATOM 1391 C CA . GLN A 1 172 ? -2.830 -0.370 13.781 1.00 85.25 172 GLN A CA 1
ATOM 1392 C C . GLN A 1 172 ? -3.314 0.534 12.645 1.00 85.25 172 GLN A C 1
ATOM 1394 O O . GLN A 1 172 ? -2.847 0.389 11.516 1.00 85.25 172 GLN A O 1
ATOM 1399 N N . ILE A 1 173 ? -4.224 1.468 12.931 1.00 87.31 173 ILE A N 1
ATOM 1400 C CA . ILE A 1 173 ? -4.650 2.470 11.948 1.00 87.31 173 ILE A CA 1
ATOM 1401 C C . ILE A 1 173 ? -3.477 3.389 11.621 1.00 87.31 173 ILE A C 1
ATOM 1403 O O . ILE A 1 173 ? -3.170 3.610 10.454 1.00 87.31 173 ILE A O 1
ATOM 1407 N N . VAL A 1 174 ? -2.793 3.894 12.642 1.00 90.00 174 VAL A N 1
ATOM 1408 C CA . VAL A 1 174 ? -1.631 4.760 12.452 1.00 90.00 174 VAL A CA 1
ATOM 1409 C C . VAL A 1 174 ? -0.547 4.059 11.633 1.00 90.00 174 VAL A C 1
ATOM 1411 O O . VAL A 1 174 ? -0.073 4.625 10.654 1.00 90.00 174 VAL A O 1
ATOM 1414 N N . ASP A 1 175 ? -0.218 2.809 11.962 1.00 84.75 175 ASP A N 1
ATOM 1415 C CA . ASP A 1 175 ? 0.763 2.011 11.223 1.00 84.75 175 ASP A CA 1
ATOM 1416 C C . ASP A 1 175 ? 0.355 1.838 9.748 1.00 84.75 175 ASP A C 1
ATOM 1418 O O . ASP A 1 175 ? 1.186 1.986 8.851 1.00 84.75 175 ASP A O 1
ATOM 1422 N N . LEU A 1 176 ? -0.934 1.620 9.452 1.00 83.19 176 LEU A N 1
ATOM 1423 C CA . LEU A 1 176 ? -1.444 1.609 8.075 1.00 83.19 176 LEU A CA 1
ATOM 1424 C C . LEU A 1 176 ? -1.151 2.937 7.350 1.00 83.19 176 LEU A C 1
ATOM 1426 O O . LEU A 1 176 ? -0.613 2.911 6.240 1.00 83.19 176 LEU A O 1
ATOM 1430 N N . LEU A 1 177 ? -1.469 4.084 7.956 1.00 88.12 177 LEU A N 1
ATOM 1431 C CA . LEU A 1 177 ? -1.262 5.401 7.339 1.00 88.12 177 LEU A CA 1
ATOM 1432 C C . LEU A 1 177 ? 0.237 5.736 7.194 1.00 88.12 177 LEU A C 1
ATOM 1434 O O . LEU A 1 177 ? 0.669 6.239 6.155 1.00 88.12 177 LEU A O 1
ATOM 1438 N N . GLU A 1 178 ? 1.064 5.406 8.186 1.00 86.38 178 GLU A N 1
ATOM 1439 C CA . GLU A 1 178 ? 2.519 5.579 8.119 1.00 86.38 178 GLU A CA 1
ATOM 1440 C C . GLU A 1 178 ? 3.145 4.721 7.009 1.00 86.38 178 GLU A C 1
ATOM 1442 O O . GLU A 1 178 ? 4.027 5.189 6.278 1.00 86.38 178 GLU A O 1
ATOM 1447 N N . ASN A 1 179 ? 2.643 3.498 6.810 1.00 79.56 179 ASN A N 1
ATOM 1448 C CA . ASN A 1 179 ? 3.033 2.660 5.680 1.00 79.56 179 ASN A CA 1
ATOM 1449 C C . ASN A 1 179 ? 2.664 3.321 4.339 1.00 79.56 179 ASN A C 1
ATOM 1451 O O . ASN A 1 179 ? 3.486 3.319 3.426 1.00 79.56 179 ASN A O 1
ATOM 1455 N N . MET A 1 180 ? 1.490 3.953 4.207 1.00 83.19 180 MET A N 1
ATOM 1456 C CA . MET A 1 180 ? 1.139 4.715 2.994 1.00 83.19 180 MET A CA 1
ATOM 1457 C C . MET A 1 180 ? 2.134 5.853 2.726 1.00 83.19 180 MET A C 1
ATOM 1459 O O . MET A 1 180 ? 2.628 5.999 1.605 1.00 83.19 180 MET A O 1
ATOM 1463 N N . VAL A 1 181 ? 2.489 6.629 3.759 1.00 84.38 181 VAL A N 1
ATOM 1464 C CA . VAL A 1 181 ? 3.496 7.702 3.657 1.00 84.38 181 VAL A CA 1
ATOM 1465 C C . VAL A 1 181 ? 4.827 7.144 3.161 1.00 84.38 181 VAL A C 1
ATOM 1467 O O . VAL A 1 181 ? 5.442 7.703 2.245 1.00 84.38 181 VAL A O 1
ATOM 1470 N N . LEU A 1 182 ? 5.298 6.061 3.780 1.00 78.44 182 LEU A N 1
ATOM 1471 C CA . LEU A 1 182 ? 6.567 5.434 3.432 1.00 78.44 182 LEU A CA 1
ATOM 1472 C C . LEU A 1 182 ? 6.553 4.928 1.986 1.00 78.44 182 LEU A C 1
ATOM 1474 O O . LEU A 1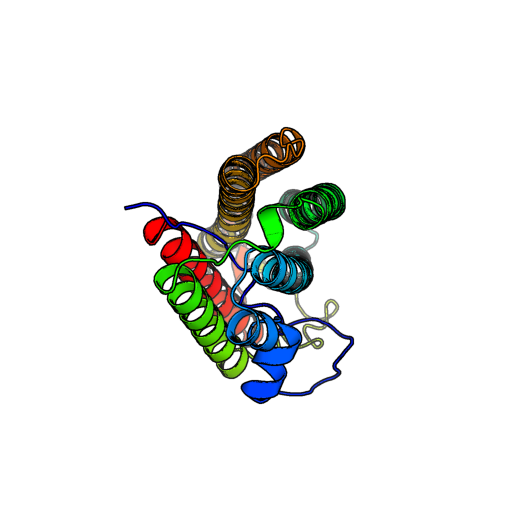 182 ? 7.528 5.128 1.258 1.00 78.44 182 LEU A O 1
ATOM 1478 N N . ASN A 1 183 ? 5.428 4.377 1.536 1.00 76.75 183 ASN A N 1
ATOM 1479 C CA . ASN A 1 183 ? 5.251 3.894 0.170 1.00 76.75 183 ASN A CA 1
ATOM 1480 C C . ASN A 1 183 ? 5.362 5.024 -0.845 1.00 76.75 183 ASN A C 1
ATOM 1482 O O . ASN A 1 183 ? 6.175 4.933 -1.762 1.00 76.75 183 ASN A O 1
ATOM 1486 N N . VAL A 1 184 ? 4.634 6.125 -0.647 1.00 77.31 184 VAL A N 1
ATOM 1487 C CA . VAL A 1 184 ? 4.675 7.274 -1.565 1.00 77.31 184 VAL A CA 1
ATOM 1488 C C . VAL A 1 184 ? 6.072 7.891 -1.630 1.00 77.31 184 VAL A C 1
ATOM 1490 O O . VAL A 1 184 ? 6.586 8.153 -2.722 1.00 77.31 184 VAL A O 1
ATOM 1493 N N . LYS A 1 185 ? 6.732 8.085 -0.478 1.00 77.75 185 LYS A N 1
ATOM 1494 C CA . LYS A 1 185 ? 8.126 8.569 -0.433 1.00 77.75 185 LYS A CA 1
ATOM 1495 C C . LYS A 1 185 ? 9.045 7.676 -1.243 1.00 77.75 185 LYS A C 1
ATOM 1497 O O . LYS A 1 185 ? 9.918 8.167 -1.967 1.00 77.75 185 LYS A O 1
ATOM 1502 N N . ASN A 1 186 ? 8.838 6.375 -1.102 1.00 74.25 186 ASN A N 1
ATOM 1503 C CA . ASN A 1 186 ? 9.639 5.403 -1.785 1.00 74.25 186 ASN A CA 1
ATOM 1504 C C . ASN A 1 186 ? 9.388 5.477 -3.306 1.00 74.25 186 ASN A C 1
ATOM 1506 O O . ASN A 1 186 ? 10.289 5.789 -4.085 1.00 74.25 186 ASN A O 1
ATOM 1510 N N . THR A 1 187 ? 8.145 5.369 -3.754 1.00 75.25 187 THR A N 1
ATOM 1511 C CA . THR A 1 187 ? 7.770 5.519 -5.167 1.00 75.25 187 THR A CA 1
ATOM 1512 C C . THR A 1 187 ? 8.333 6.794 -5.813 1.00 75.25 187 THR A C 1
ATOM 1514 O O . THR A 1 187 ? 8.927 6.748 -6.897 1.00 75.25 187 THR A O 1
ATOM 1517 N N . ARG A 1 188 ? 8.267 7.933 -5.113 1.00 76.75 188 ARG A N 1
ATOM 1518 C CA . ARG A 1 188 ? 8.862 9.198 -5.573 1.00 76.75 188 ARG A CA 1
ATOM 1519 C C . ARG A 1 188 ? 10.355 9.077 -5.853 1.00 76.75 188 ARG A C 1
ATOM 1521 O O . ARG A 1 188 ? 10.854 9.570 -6.869 1.00 76.75 188 ARG A O 1
ATOM 1528 N N . SER A 1 189 ? 11.090 8.448 -4.948 1.00 75.62 189 SER A N 1
ATOM 1529 C CA . SER A 1 189 ? 12.537 8.334 -5.068 1.00 75.62 189 SER A CA 1
ATOM 1530 C C . SER A 1 189 ? 12.961 7.273 -6.103 1.00 75.62 189 SER A C 1
ATOM 1532 O O . SER A 1 189 ? 13.999 7.443 -6.759 1.00 75.62 189 SER A O 1
ATOM 1534 N N . TYR A 1 190 ? 12.087 6.306 -6.433 1.00 75.50 190 TYR A N 1
ATOM 1535 C CA . TYR A 1 190 ? 12.250 5.460 -7.627 1.00 75.50 190 TYR A CA 1
ATOM 1536 C C . TYR A 1 190 ? 12.189 6.274 -8.901 1.00 75.50 190 TYR A C 1
ATOM 1538 O O . TYR A 1 190 ? 13.136 6.262 -9.693 1.00 75.50 190 TYR A O 1
ATOM 1546 N N . ILE A 1 191 ? 11.096 7.018 -9.076 1.00 76.94 191 ILE A N 1
ATOM 1547 C CA . ILE A 1 191 ? 10.896 7.865 -10.248 1.00 76.94 191 ILE A CA 1
ATOM 1548 C C . ILE A 1 191 ? 12.071 8.824 -10.389 1.00 76.94 191 ILE A C 1
ATOM 1550 O O . ILE A 1 191 ? 12.594 8.976 -11.494 1.00 76.94 191 ILE A O 1
ATOM 1554 N N . LEU A 1 192 ? 12.548 9.414 -9.284 1.00 78.12 192 LEU A N 1
ATOM 1555 C CA . LEU A 1 192 ? 13.700 10.315 -9.287 1.00 78.12 192 LEU A CA 1
ATOM 1556 C C . LEU A 1 192 ? 14.938 9.666 -9.919 1.00 78.12 192 LEU A C 1
ATOM 1558 O O . LEU A 1 192 ? 15.626 10.287 -10.736 1.00 78.12 192 LEU A O 1
ATOM 1562 N N . LYS A 1 193 ? 15.234 8.426 -9.535 1.00 77.06 193 LYS A N 1
ATOM 1563 C CA . LYS A 1 193 ? 16.413 7.694 -9.995 1.00 77.06 193 LYS A CA 1
ATOM 1564 C C . LYS A 1 193 ? 16.247 7.168 -11.415 1.00 77.06 193 LYS A C 1
ATOM 1566 O O . LYS A 1 193 ? 17.138 7.362 -12.242 1.00 77.06 193 LYS A O 1
ATOM 1571 N N . THR A 1 194 ? 15.111 6.553 -11.719 1.00 80.25 194 THR A N 1
ATOM 1572 C CA . THR A 1 194 ? 14.817 6.020 -13.051 1.00 80.25 194 THR A CA 1
ATOM 1573 C C . THR A 1 194 ? 14.784 7.143 -14.084 1.00 80.25 194 THR A C 1
ATOM 1575 O O . THR A 1 194 ? 15.417 7.021 -15.129 1.00 80.25 194 THR A O 1
ATOM 1578 N N . SER A 1 195 ? 14.210 8.300 -13.742 1.00 85.00 195 SER A N 1
ATOM 1579 C CA . SER A 1 195 ? 14.295 9.532 -14.542 1.00 85.00 195 SER A CA 1
ATOM 1580 C C . SER A 1 195 ? 15.738 9.894 -14.910 1.00 85.00 195 SER A C 1
ATOM 1582 O O . SER A 1 195 ? 16.029 10.170 -16.073 1.00 85.00 195 SER A O 1
ATOM 1584 N N . LYS A 1 196 ? 16.675 9.848 -13.947 1.00 86.81 196 LYS A N 1
ATOM 1585 C CA . LYS A 1 196 ? 18.104 10.132 -14.193 1.00 86.81 196 LYS A CA 1
ATOM 1586 C C . LYS A 1 196 ? 18.733 9.105 -15.140 1.00 86.81 196 LYS A C 1
ATOM 1588 O O . LYS A 1 196 ? 19.424 9.484 -16.081 1.00 86.81 196 LYS A O 1
ATOM 1593 N N . ILE A 1 197 ? 18.470 7.815 -14.929 1.00 85.56 197 ILE A N 1
ATOM 1594 C CA . ILE A 1 197 ? 19.018 6.719 -15.752 1.00 85.56 197 ILE A CA 1
ATOM 1595 C C . ILE A 1 197 ? 18.508 6.800 -17.198 1.00 85.56 197 ILE A C 1
ATOM 1597 O O . ILE A 1 197 ? 19.265 6.600 -18.161 1.00 85.56 197 ILE A O 1
ATOM 1601 N N . LEU A 1 198 ? 17.218 7.097 -17.343 1.00 87.12 198 LEU A N 1
ATOM 1602 C CA . LEU A 1 198 ? 16.525 7.171 -18.622 1.00 87.12 198 LEU A CA 1
ATOM 1603 C C . LEU A 1 198 ? 16.645 8.544 -19.290 1.00 87.12 198 LEU A C 1
ATOM 1605 O O . LEU A 1 198 ? 16.264 8.679 -20.448 1.00 87.12 198 LEU A O 1
ATOM 1609 N N . GLY A 1 199 ? 17.197 9.551 -18.607 1.00 86.12 199 GLY A N 1
ATOM 1610 C CA . GLY A 1 199 ? 17.283 10.920 -19.116 1.00 86.12 199 GLY A CA 1
ATOM 1611 C C . GLY A 1 199 ? 15.917 11.527 -19.452 1.00 86.12 199 GLY A C 1
ATOM 1612 O O . GLY A 1 199 ? 15.835 12.336 -20.368 1.00 86.12 199 GLY A O 1
ATOM 1613 N N . ALA A 1 200 ? 14.863 11.105 -18.752 1.00 85.69 200 ALA A N 1
ATOM 1614 C C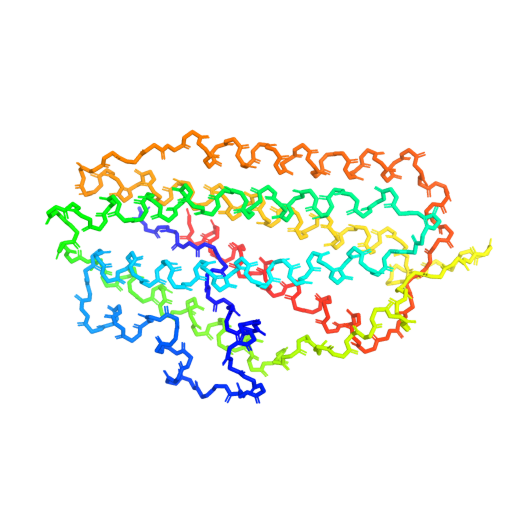A . ALA A 1 200 ? 13.499 11.586 -18.932 1.00 85.69 200 ALA A CA 1
ATOM 1615 C C . ALA A 1 200 ? 13.082 12.382 -17.695 1.00 85.69 200 ALA A C 1
ATOM 1617 O O . ALA A 1 200 ? 13.387 11.993 -16.567 1.00 85.69 200 ALA A O 1
ATOM 1618 N N . LYS A 1 201 ? 12.411 13.517 -17.897 1.00 83.12 201 LYS A N 1
ATOM 1619 C CA . LYS A 1 201 ? 11.857 14.309 -16.799 1.00 83.12 201 LYS A CA 1
ATOM 1620 C C . LYS A 1 201 ? 10.404 13.900 -16.602 1.00 83.12 201 LYS A C 1
ATOM 1622 O O . LYS A 1 201 ? 9.594 14.165 -17.477 1.00 83.12 201 LYS A O 1
ATOM 1627 N N . CYS A 1 202 ? 10.096 13.286 -15.463 1.00 77.69 202 CYS A N 1
ATOM 1628 C CA . CYS A 1 202 ? 8.753 13.391 -14.908 1.00 77.69 202 CYS A CA 1
ATOM 1629 C C . CYS A 1 202 ? 8.707 14.502 -13.858 1.00 77.69 202 CYS A C 1
ATOM 1631 O O . CYS A 1 202 ? 9.711 14.686 -13.152 1.00 77.69 202 CYS A O 1
ATOM 1633 N N . ASP A 1 203 ? 7.569 15.191 -13.779 1.00 69.44 203 ASP A N 1
ATOM 1634 C CA . ASP A 1 203 ? 7.179 16.038 -12.654 1.00 69.44 203 ASP A CA 1
ATOM 1635 C C . ASP A 1 203 ? 6.950 15.177 -11.398 1.00 69.44 203 ASP A C 1
ATOM 1637 O O . ASP A 1 203 ? 6.493 14.042 -11.482 1.00 69.44 203 ASP A O 1
ATOM 1641 N N . ARG A 1 204 ? 7.406 15.648 -10.239 1.00 65.75 204 ARG A N 1
ATOM 1642 C CA . ARG A 1 204 ? 7.556 14.844 -9.003 1.00 65.75 204 ARG A CA 1
ATOM 1643 C C . ARG A 1 204 ? 7.065 15.587 -7.773 1.00 65.75 204 ARG A C 1
ATOM 1645 O O . ARG A 1 204 ? 7.223 15.071 -6.656 1.00 65.75 204 ARG A O 1
ATOM 1652 N N . ASP A 1 205 ? 6.559 16.797 -7.976 1.00 69.69 205 ASP A N 1
ATOM 1653 C CA . ASP A 1 205 ? 6.078 17.653 -6.906 1.00 69.69 205 ASP A CA 1
ATOM 1654 C C . ASP A 1 205 ? 4.770 17.091 -6.343 1.00 69.69 205 ASP A C 1
ATOM 1656 O O . ASP A 1 205 ? 4.598 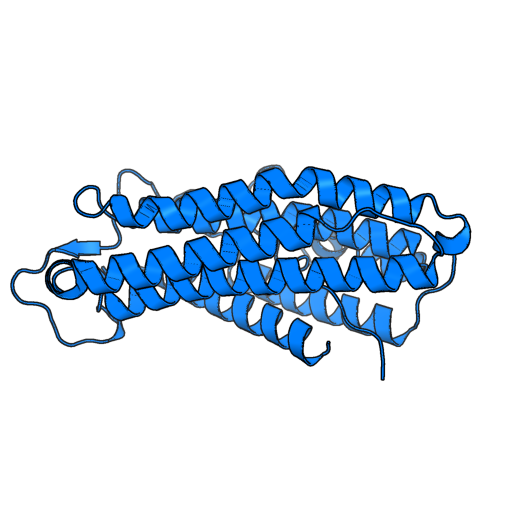17.081 -5.124 1.00 69.69 205 ASP A O 1
ATOM 1660 N N . ASP A 1 206 ? 3.965 16.427 -7.177 1.00 72.06 206 ASP A N 1
ATOM 1661 C CA . ASP A 1 206 ? 2.730 15.755 -6.762 1.00 72.06 206 ASP A CA 1
ATOM 1662 C C . ASP A 1 206 ? 2.967 14.617 -5.763 1.00 72.06 206 ASP A C 1
ATOM 1664 O O . ASP A 1 206 ? 2.348 14.590 -4.705 1.00 72.06 206 ASP A O 1
ATOM 1668 N N . LEU A 1 207 ? 3.943 13.728 -5.990 1.00 75.38 207 LEU A N 1
ATOM 1669 C CA . LEU A 1 207 ? 4.263 12.670 -5.013 1.00 75.38 207 LEU A CA 1
ATOM 1670 C C . LEU A 1 207 ? 4.852 13.228 -3.709 1.00 75.38 207 LEU A C 1
ATOM 1672 O O . LEU A 1 207 ? 4.704 12.634 -2.640 1.00 75.38 207 LEU A O 1
ATOM 1676 N N . GLY A 1 208 ? 5.553 14.363 -3.787 1.00 78.88 208 GLY A N 1
ATOM 1677 C CA . GLY A 1 208 ? 6.035 15.072 -2.603 1.00 78.88 208 GLY A CA 1
ATOM 1678 C C . GLY A 1 208 ? 4.879 15.650 -1.790 1.00 78.88 208 GLY A C 1
ATOM 1679 O O . GLY A 1 208 ? 4.847 15.482 -0.570 1.00 78.88 208 GLY A O 1
ATOM 1680 N N . ARG A 1 209 ? 3.921 16.273 -2.481 1.00 86.69 209 ARG A N 1
ATOM 1681 C CA . ARG A 1 209 ? 2.681 16.812 -1.927 1.00 86.69 209 ARG A CA 1
ATOM 1682 C C . ARG A 1 209 ? 1.839 15.717 -1.274 1.00 86.69 209 ARG A C 1
ATOM 1684 O O . ARG A 1 209 ? 1.583 15.827 -0.082 1.00 86.69 209 ARG A O 1
ATOM 1691 N N . ILE A 1 210 ? 1.550 14.621 -1.979 1.00 84.25 210 ILE A N 1
ATOM 1692 C CA . ILE A 1 210 ? 0.800 13.461 -1.459 1.00 84.25 210 ILE A CA 1
ATOM 1693 C C . ILE A 1 210 ? 1.456 12.916 -0.187 1.00 84.25 210 ILE A C 1
ATOM 1695 O O . ILE A 1 210 ? 0.793 12.724 0.827 1.00 84.25 210 ILE A O 1
ATOM 1699 N N . SER A 1 211 ? 2.781 12.711 -0.188 1.00 84.12 211 SER A N 1
ATOM 1700 C CA . SER A 1 211 ? 3.471 12.237 1.018 1.00 84.12 211 SER A CA 1
ATOM 1701 C C . SER A 1 211 ? 3.337 13.204 2.195 1.00 84.12 211 SER A C 1
ATOM 1703 O O . SER A 1 211 ? 3.392 12.745 3.335 1.00 84.12 211 SER A O 1
ATOM 1705 N N . ASN A 1 212 ? 3.270 14.511 1.954 1.00 90.69 212 ASN A N 1
ATOM 1706 C CA . ASN A 1 212 ? 3.132 15.498 3.017 1.00 90.69 212 ASN A CA 1
ATOM 1707 C C . ASN A 1 212 ? 1.686 15.585 3.509 1.00 90.69 212 ASN A C 1
ATOM 1709 O O . ASN A 1 212 ? 1.492 15.585 4.718 1.00 90.69 212 ASN A O 1
ATOM 1713 N N . GLU A 1 213 ? 0.701 15.563 2.609 1.00 91.62 213 GLU A N 1
ATOM 1714 C CA . GLU A 1 213 ? -0.723 15.471 2.955 1.00 91.62 213 GLU A CA 1
ATOM 1715 C C . GLU A 1 213 ? -0.992 14.236 3.834 1.00 91.62 213 GLU A C 1
ATOM 1717 O O . GLU A 1 213 ? -1.561 14.358 4.914 1.00 91.62 213 GLU A O 1
ATOM 1722 N N . LEU A 1 214 ? -0.466 13.064 3.458 1.00 88.00 214 LEU A N 1
ATOM 1723 C CA . LEU A 1 214 ? -0.597 11.844 4.263 1.00 88.00 214 LEU A CA 1
ATOM 1724 C C . LEU A 1 214 ? 0.042 11.960 5.656 1.00 88.00 214 LEU A C 1
ATOM 1726 O O . LEU A 1 214 ? -0.499 11.430 6.620 1.00 88.00 214 LEU A O 1
ATOM 1730 N N . LYS A 1 215 ? 1.182 12.652 5.797 1.00 93.38 215 LYS A N 1
ATOM 1731 C CA . LYS A 1 215 ? 1.793 12.876 7.124 1.00 93.38 215 LYS A CA 1
ATOM 1732 C C . LYS A 1 215 ? 0.939 13.778 8.002 1.00 93.38 215 LYS A C 1
ATOM 1734 O O . LYS A 1 215 ? 0.906 13.555 9.205 1.00 93.38 215 LYS A O 1
ATOM 1739 N N . VAL A 1 216 ? 0.311 14.797 7.415 1.00 95.19 216 VAL A N 1
ATOM 1740 C CA . VAL A 1 216 ? -0.617 15.665 8.149 1.00 95.19 216 VAL A CA 1
ATOM 1741 C C . VAL A 1 216 ? -1.768 14.819 8.677 1.00 95.19 216 VAL A C 1
ATOM 1743 O O . VAL A 1 216 ? -2.024 14.856 9.867 1.00 95.19 216 VAL A O 1
ATOM 1746 N N . LEU A 1 217 ? -2.345 13.939 7.854 1.00 93.50 217 LEU A N 1
ATOM 1747 C CA . LEU A 1 217 ? -3.417 13.038 8.293 1.00 93.50 217 LEU A CA 1
ATOM 1748 C C . LEU A 1 217 ? -2.986 12.052 9.392 1.00 93.50 217 LEU A C 1
ATOM 1750 O O . LEU A 1 217 ? -3.779 11.738 10.278 1.00 93.50 217 LEU A O 1
ATOM 1754 N N . VAL A 1 218 ? -1.738 11.568 9.361 1.00 93.12 218 VAL A N 1
ATOM 1755 C CA . VAL A 1 218 ? -1.166 10.773 10.465 1.00 93.12 218 VAL A CA 1
ATOM 1756 C C . VAL A 1 218 ? -1.124 11.598 11.752 1.00 93.12 218 VAL A C 1
ATOM 1758 O O . VAL A 1 218 ? -1.544 11.109 12.798 1.00 93.12 218 VAL A O 1
ATOM 1761 N N . GLN A 1 219 ? -0.643 12.842 11.679 1.00 93.56 219 GLN A N 1
ATOM 1762 C CA . GLN A 1 219 ? -0.576 13.732 12.837 1.00 93.56 219 GLN A CA 1
ATOM 1763 C C . GLN A 1 219 ? -1.973 14.077 13.366 1.00 93.56 219 GLN A C 1
ATOM 1765 O O . GLN A 1 219 ? -2.214 13.930 14.559 1.00 93.56 219 GLN A O 1
ATOM 1770 N N . ASP A 1 220 ? -2.910 14.421 12.481 1.00 92.19 220 ASP A N 1
ATOM 1771 C CA . ASP A 1 220 ? -4.303 14.708 12.829 1.00 92.19 220 ASP A CA 1
ATOM 1772 C C . ASP A 1 220 ? -4.937 13.529 13.578 1.00 92.19 220 ASP A C 1
ATOM 1774 O O . ASP A 1 220 ? -5.687 13.720 14.535 1.00 92.19 220 ASP A O 1
ATOM 1778 N N . LEU A 1 221 ? -4.627 12.293 13.172 1.00 90.94 221 LEU A N 1
ATOM 1779 C CA . LEU A 1 221 ? -5.118 11.091 13.836 1.00 90.94 221 LEU A CA 1
ATOM 1780 C C . LEU A 1 221 ? -4.535 10.933 15.253 1.00 90.94 221 LEU A C 1
ATOM 1782 O O . LEU A 1 221 ? -5.290 10.607 16.172 1.00 90.94 221 LEU A O 1
ATOM 1786 N N . TYR A 1 222 ? -3.233 11.179 15.443 1.00 91.62 222 TYR A N 1
ATOM 1787 C CA . TYR A 1 222 ? -2.595 11.182 16.768 1.00 91.62 222 TYR A CA 1
ATOM 1788 C C . TYR A 1 222 ? -3.182 12.260 17.688 1.00 91.62 222 TYR A C 1
ATOM 1790 O O . TYR A 1 222 ? -3.504 11.981 18.848 1.00 91.62 222 TYR A O 1
ATOM 1798 N N . ASP A 1 223 ? -3.353 13.475 17.170 1.00 91.69 223 ASP A N 1
ATOM 1799 C CA . ASP A 1 223 ? -3.885 14.612 17.923 1.00 91.69 223 ASP A CA 1
ATOM 1800 C C . ASP A 1 223 ? -5.340 14.336 18.328 1.00 91.69 223 ASP A C 1
ATOM 1802 O O . ASP A 1 223 ? -5.688 14.414 19.505 1.00 91.69 223 ASP A O 1
ATOM 1806 N N . THR A 1 224 ? -6.156 13.852 17.385 1.00 90.44 224 THR A N 1
ATOM 1807 C CA . THR A 1 224 ? -7.551 13.448 17.628 1.00 90.44 224 THR A CA 1
ATOM 1808 C C . THR A 1 224 ? -7.660 12.349 18.691 1.00 90.44 224 THR A C 1
ATOM 1810 O O . THR A 1 224 ? -8.575 12.368 19.518 1.00 90.44 224 THR A O 1
ATOM 1813 N N . TYR A 1 225 ? -6.758 11.361 18.682 1.00 90.44 225 TYR A N 1
ATOM 1814 C CA . TYR A 1 225 ? -6.732 10.336 19.727 1.00 90.44 225 TYR A CA 1
ATOM 1815 C C . TYR A 1 225 ? -6.420 10.942 21.091 1.00 90.44 225 TYR A C 1
ATOM 1817 O O . TYR A 1 225 ? -7.129 10.655 22.051 1.00 90.44 225 TYR A O 1
ATOM 1825 N N . THR A 1 226 ? -5.406 11.801 21.160 1.00 92.19 226 THR A N 1
ATOM 1826 C CA . THR A 1 226 ? -4.959 12.439 22.403 1.00 92.19 226 THR A CA 1
ATOM 1827 C C . THR A 1 226 ? -6.058 13.318 23.004 1.00 92.19 226 THR A C 1
ATOM 1829 O O . THR A 1 226 ? -6.363 13.207 24.190 1.00 92.19 226 THR A O 1
ATOM 1832 N N . GLU A 1 227 ? -6.725 14.136 22.187 1.00 94.62 227 GLU A N 1
ATOM 1833 C CA . GLU A 1 227 ? -7.836 15.000 22.613 1.00 94.62 227 GLU A CA 1
ATOM 1834 C C . GLU A 1 227 ? -9.033 14.213 23.171 1.00 94.62 227 GLU A C 1
ATOM 1836 O O . GLU A 1 227 ? -9.756 14.691 24.050 1.00 94.62 227 GLU A O 1
ATOM 1841 N N . HIS A 1 228 ? -9.248 12.993 22.677 1.00 93.56 228 HIS A N 1
ATOM 1842 C CA . HIS A 1 228 ? -10.380 12.149 23.049 1.00 93.56 228 HIS A CA 1
ATOM 1843 C C . HIS A 1 228 ? -9.990 10.908 23.861 1.00 93.56 228 HIS A C 1
ATOM 1845 O O . HIS A 1 228 ? -10.842 10.041 24.069 1.00 93.56 228 HIS A O 1
ATOM 1851 N N . GLU A 1 229 ? -8.756 10.826 24.362 1.00 91.69 229 GLU A N 1
ATOM 1852 C CA . GLU A 1 229 ? -8.166 9.608 24.930 1.00 91.69 229 GLU A CA 1
ATOM 1853 C C . GLU A 1 229 ? -9.050 8.988 26.017 1.00 91.69 229 GLU A C 1
ATOM 1855 O O . GLU A 1 229 ? -9.381 7.804 25.957 1.00 91.69 229 GLU A O 1
ATOM 1860 N N . VAL A 1 230 ? -9.516 9.802 26.971 1.00 90.62 230 VAL A N 1
ATOM 1861 C CA . VAL A 1 230 ? -10.380 9.340 28.068 1.00 90.62 230 VAL A CA 1
ATOM 1862 C C . VAL A 1 230 ? -11.639 8.664 27.527 1.00 90.62 230 VAL A C 1
ATOM 1864 O O . VAL A 1 230 ? -11.979 7.568 27.959 1.00 90.62 230 VAL A O 1
ATOM 1867 N N . LYS A 1 231 ? -12.313 9.276 26.543 1.00 92.00 231 LYS A N 1
ATOM 1868 C CA . LYS A 1 231 ? -13.517 8.711 25.913 1.00 92.00 231 LYS A CA 1
ATOM 1869 C C . LYS A 1 231 ? -13.185 7.448 25.114 1.00 92.00 231 LYS A C 1
ATOM 1871 O O . LYS A 1 231 ? -13.961 6.494 25.141 1.00 92.00 231 LYS A O 1
ATOM 1876 N N . LEU A 1 232 ? -12.079 7.455 24.376 1.00 92.00 232 LEU A N 1
ATOM 1877 C CA . LEU A 1 232 ? -11.687 6.368 23.480 1.00 92.00 232 LEU A CA 1
ATOM 1878 C C . LEU A 1 232 ? -11.215 5.126 24.240 1.00 92.00 232 LEU A C 1
ATOM 1880 O O . LEU A 1 232 ? -11.507 4.017 23.807 1.00 92.00 232 LEU A O 1
ATOM 1884 N N . ASN A 1 233 ? -10.607 5.290 25.414 1.00 89.81 233 ASN A N 1
ATOM 1885 C CA . ASN A 1 233 ? -10.177 4.185 26.275 1.00 89.81 233 ASN A CA 1
ATOM 1886 C C . ASN A 1 233 ? -11.331 3.356 26.857 1.00 89.81 233 ASN A C 1
ATOM 1888 O O . ASN A 1 233 ? -11.102 2.252 27.343 1.00 89.81 233 ASN A O 1
ATOM 1892 N N . HIS A 1 234 ? -12.571 3.843 26.769 1.00 91.62 234 HIS A N 1
ATOM 1893 C CA . HIS A 1 234 ? -13.757 3.039 27.059 1.00 91.62 234 HIS A CA 1
ATOM 1894 C C . HIS A 1 234 ? -14.163 2.115 25.907 1.00 91.62 234 HIS A C 1
ATOM 1896 O O . HIS A 1 234 ? -15.052 1.292 26.085 1.00 91.62 234 HIS A O 1
ATOM 1902 N N . TYR A 1 235 ? -13.572 2.232 24.719 1.00 91.31 235 TYR A N 1
ATOM 1903 C CA . TYR A 1 235 ? -13.860 1.318 23.621 1.00 91.31 235 TYR A CA 1
ATOM 1904 C C . TYR A 1 235 ? -12.916 0.119 23.657 1.00 91.31 235 TYR A C 1
ATOM 1906 O O . TYR A 1 235 ? -11.712 0.250 23.866 1.00 91.31 235 TYR A O 1
ATOM 1914 N N . GLU A 1 236 ? -13.471 -1.059 23.406 1.00 89.19 236 GLU A N 1
ATOM 1915 C CA . GLU A 1 236 ? -12.719 -2.304 23.318 1.00 89.19 236 GLU A CA 1
ATOM 1916 C C . GLU A 1 236 ? -12.913 -2.970 21.965 1.00 89.19 236 GLU A C 1
ATOM 1918 O O . GLU A 1 236 ? -14.004 -2.941 21.389 1.00 89.19 236 GLU A O 1
ATOM 1923 N N . VAL A 1 237 ? -11.869 -3.646 21.500 1.00 86.00 237 VAL A N 1
ATOM 1924 C CA . VAL A 1 237 ? -11.918 -4.458 20.292 1.00 86.00 237 VAL A CA 1
ATOM 1925 C C . VAL A 1 237 ? -12.663 -5.759 20.560 1.00 86.00 237 VAL A C 1
ATOM 1927 O O . VAL A 1 237 ? -12.293 -6.560 21.421 1.00 86.00 237 VAL A O 1
ATOM 1930 N N . VAL A 1 238 ? -13.692 -6.024 19.764 1.00 82.38 238 VAL A N 1
ATOM 1931 C CA . VAL A 1 238 ? -14.383 -7.309 19.751 1.00 82.38 238 VAL A CA 1
ATOM 1932 C C . VAL A 1 238 ? -13.502 -8.327 19.025 1.00 82.38 238 VAL A C 1
ATOM 1934 O O . VAL A 1 238 ? -13.295 -8.268 17.812 1.00 82.38 238 VAL A O 1
ATOM 1937 N N . LYS A 1 239 ? -12.956 -9.294 19.769 1.00 72.62 239 LYS A N 1
ATOM 1938 C CA . LYS A 1 239 ? -12.112 -10.347 19.194 1.00 72.62 239 LYS A CA 1
ATOM 1939 C C . LYS A 1 239 ? -12.927 -11.280 18.308 1.00 72.62 239 LYS A C 1
ATOM 1941 O O . LYS A 1 239 ? -13.640 -12.164 18.770 1.00 72.62 239 LYS A O 1
ATOM 1946 N N . MET A 1 240 ? -12.736 -11.133 17.008 1.00 72.88 240 MET A N 1
ATOM 1947 C CA . MET A 1 240 ? -13.402 -11.935 15.989 1.00 72.88 240 MET A CA 1
ATOM 1948 C C . MET A 1 240 ? -12.420 -12.369 14.902 1.00 72.88 240 MET A C 1
ATOM 1950 O O . MET A 1 240 ? -11.353 -11.777 14.715 1.00 72.88 240 MET A O 1
ATOM 1954 N N . LYS A 1 241 ? -12.747 -13.464 14.207 1.00 72.38 241 LYS A N 1
ATOM 1955 C CA . LYS A 1 241 ? -11.878 -14.060 13.177 1.00 72.38 241 LYS A CA 1
ATOM 1956 C C . LYS A 1 241 ? -11.453 -13.041 12.095 1.00 72.38 241 LYS A C 1
ATOM 1958 O O . LYS A 1 241 ? -10.246 -12.968 11.864 1.00 72.38 241 LYS A O 1
ATOM 1963 N N . PRO A 1 242 ? -12.352 -12.203 11.537 1.00 69.88 242 PRO A N 1
ATOM 1964 C CA . PRO A 1 242 ? -11.975 -11.200 10.536 1.00 69.88 242 PRO A CA 1
ATOM 1965 C C . PRO A 1 242 ? -10.968 -10.163 11.043 1.00 69.88 242 PRO A C 1
ATOM 1967 O O . PRO A 1 242 ? -9.990 -9.882 10.359 1.00 69.88 242 PRO A O 1
ATOM 1970 N N . TYR A 1 243 ? -11.129 -9.654 12.271 1.00 73.56 243 TYR A N 1
ATOM 1971 C CA . TYR A 1 243 ? -10.179 -8.696 12.852 1.00 73.56 243 TYR A CA 1
ATOM 1972 C C . TYR A 1 243 ? -8.767 -9.285 12.982 1.00 73.56 243 TYR A C 1
ATOM 1974 O O . TYR A 1 243 ? -7.777 -8.645 12.631 1.00 73.56 243 TYR A O 1
ATOM 1982 N N . ARG A 1 244 ? -8.656 -10.544 13.427 1.00 75.81 244 ARG A N 1
ATOM 1983 C CA . ARG A 1 244 ? -7.355 -11.227 13.523 1.00 75.81 244 ARG A CA 1
ATOM 1984 C C . ARG A 1 244 ? -6.694 -11.407 12.156 1.00 75.81 244 ARG A C 1
ATOM 1986 O O . ARG A 1 244 ? -5.481 -11.248 12.052 1.00 75.81 244 ARG A O 1
ATOM 1993 N N . GLN A 1 245 ? -7.481 -11.717 11.125 1.00 73.56 245 GLN A N 1
ATOM 1994 C CA . GLN A 1 245 ? -6.987 -11.829 9.751 1.00 73.56 245 GLN A CA 1
ATOM 1995 C C . GLN A 1 245 ? -6.505 -10.473 9.221 1.00 73.56 245 GLN A C 1
ATOM 1997 O O . GLN A 1 245 ? -5.402 -10.401 8.685 1.00 73.56 245 GLN A O 1
ATOM 2002 N N . LEU A 1 246 ? -7.271 -9.403 9.456 1.00 72.31 246 LEU A N 1
ATOM 2003 C CA . LEU A 1 246 ? -6.921 -8.033 9.076 1.00 72.31 246 LEU A CA 1
ATOM 2004 C C . LEU A 1 246 ? -5.611 -7.574 9.734 1.00 72.31 246 LEU A C 1
ATOM 2006 O O . LEU A 1 246 ? -4.699 -7.114 9.049 1.00 72.31 246 LEU A O 1
ATOM 2010 N N . ARG A 1 247 ? -5.477 -7.778 11.051 1.00 75.88 247 ARG A N 1
ATOM 2011 C CA . ARG A 1 247 ? -4.252 -7.481 11.809 1.00 75.88 247 ARG A CA 1
ATOM 2012 C C . ARG A 1 247 ? -3.043 -8.246 11.269 1.00 75.88 247 ARG A C 1
ATOM 2014 O O . ARG A 1 247 ? -1.984 -7.659 11.066 1.00 75.88 247 ARG A O 1
ATOM 2021 N N . ALA A 1 248 ? -3.181 -9.556 11.060 1.00 76.31 248 ALA A N 1
ATOM 2022 C CA . ALA A 1 248 ? -2.086 -10.382 10.553 1.00 76.31 248 ALA A CA 1
ATOM 2023 C C . ALA A 1 248 ? -1.650 -9.946 9.146 1.00 76.31 248 ALA A C 1
ATOM 2025 O O . ALA A 1 248 ? -0.457 -9.939 8.843 1.00 76.31 248 ALA A O 1
ATOM 2026 N N . PHE A 1 249 ? -2.608 -9.543 8.311 1.00 74.50 249 PHE A N 1
ATOM 2027 C CA . PHE A 1 249 ? -2.340 -9.045 6.970 1.00 74.50 249 PHE A CA 1
ATOM 2028 C C . PHE A 1 249 ? -1.603 -7.698 6.984 1.00 74.50 249 PHE A C 1
ATOM 2030 O O . PHE A 1 249 ? -0.579 -7.570 6.310 1.00 74.50 249 PHE A O 1
ATOM 2037 N N . LEU A 1 250 ? -2.042 -6.735 7.808 1.00 75.06 250 LEU A N 1
ATOM 2038 C CA . LEU A 1 250 ? -1.339 -5.457 7.995 1.00 75.06 250 LEU A CA 1
ATOM 2039 C C . LEU A 1 250 ? 0.114 -5.653 8.431 1.00 75.06 250 LEU A C 1
ATOM 2041 O O . LEU A 1 250 ? 1.017 -5.054 7.856 1.00 75.06 250 LEU A O 1
ATOM 2045 N N . GLU A 1 251 ? 0.361 -6.543 9.393 1.00 77.19 251 GLU A N 1
ATOM 2046 C CA . GLU A 1 251 ? 1.714 -6.820 9.880 1.00 77.19 251 GLU A CA 1
ATOM 2047 C C . GLU A 1 251 ? 2.642 -7.326 8.765 1.00 77.19 251 GLU A C 1
ATOM 2049 O O . GLU A 1 251 ? 3.830 -6.995 8.723 1.00 77.19 251 GLU A O 1
ATOM 2054 N N . LYS A 1 252 ? 2.118 -8.130 7.837 1.00 75.25 252 LYS A N 1
ATOM 2055 C CA . LYS A 1 252 ? 2.899 -8.599 6.691 1.00 75.25 252 LYS A CA 1
ATOM 2056 C C . LYS A 1 252 ? 3.114 -7.508 5.647 1.00 75.25 252 LYS A C 1
ATOM 2058 O O . LYS A 1 252 ? 4.226 -7.412 5.130 1.00 75.25 252 LYS A O 1
ATOM 2063 N N . ILE A 1 253 ? 2.109 -6.664 5.385 1.00 74.25 253 ILE A N 1
ATOM 2064 C CA . ILE A 1 253 ? 2.279 -5.460 4.552 1.00 74.25 253 ILE A CA 1
ATOM 2065 C C . ILE A 1 253 ? 3.408 -4.607 5.124 1.00 74.25 253 ILE A C 1
ATOM 2067 O O . ILE A 1 253 ? 4.346 -4.281 4.404 1.00 74.25 253 ILE A O 1
ATOM 2071 N N . ARG A 1 254 ? 3.375 -4.334 6.430 1.00 75.62 254 ARG A N 1
ATOM 2072 C CA . ARG A 1 254 ? 4.409 -3.585 7.140 1.00 75.62 254 ARG A CA 1
ATOM 2073 C C . ARG A 1 254 ? 5.794 -4.206 6.968 1.00 75.62 254 ARG A C 1
ATOM 2075 O O . ARG A 1 254 ? 6.735 -3.530 6.557 1.00 75.62 254 ARG A O 1
ATOM 2082 N N . LYS A 1 255 ? 5.941 -5.508 7.235 1.00 75.81 255 LYS A N 1
ATOM 2083 C CA . LYS A 1 255 ? 7.220 -6.223 7.062 1.00 75.81 255 LYS A CA 1
ATOM 2084 C C . LYS A 1 255 ? 7.744 -6.135 5.635 1.00 75.81 255 LYS A C 1
ATOM 2086 O O . LYS A 1 255 ? 8.940 -5.924 5.446 1.00 75.81 255 LYS A O 1
ATOM 2091 N N . LEU A 1 256 ? 6.871 -6.276 4.641 1.00 72.81 256 LEU A N 1
ATOM 2092 C CA . LEU A 1 256 ? 7.250 -6.147 3.241 1.00 72.81 256 LEU A CA 1
ATOM 2093 C C . LEU A 1 256 ? 7.667 -4.707 2.907 1.00 72.81 256 LEU A C 1
ATOM 2095 O O . LEU A 1 256 ? 8.694 -4.503 2.260 1.00 72.81 256 LEU A O 1
ATOM 2099 N N . THR A 1 257 ? 6.923 -3.716 3.398 1.00 70.12 257 THR A N 1
ATOM 2100 C CA . THR A 1 257 ? 7.243 -2.292 3.270 1.00 70.12 257 THR A CA 1
ATOM 2101 C C . THR A 1 257 ? 8.622 -1.967 3.839 1.00 70.12 257 THR A C 1
ATOM 2103 O O . THR A 1 257 ? 9.431 -1.329 3.160 1.00 70.12 257 THR A O 1
ATOM 2106 N N . TYR A 1 258 ? 8.946 -2.484 5.025 1.00 70.69 258 TYR A N 1
ATOM 2107 C CA . TYR A 1 258 ? 10.272 -2.337 5.625 1.00 70.69 258 TYR A CA 1
ATOM 2108 C C . TYR A 1 258 ? 11.362 -3.115 4.894 1.00 70.69 258 TYR A C 1
ATOM 2110 O O . TYR A 1 258 ? 12.438 -2.564 4.674 1.00 70.69 258 TYR A O 1
ATOM 2118 N N . LEU A 1 259 ? 11.116 -4.368 4.490 1.00 69.50 259 LEU A N 1
ATOM 2119 C CA . LEU A 1 259 ? 12.070 -5.153 3.698 1.00 69.50 259 LEU A CA 1
ATOM 2120 C C . LEU A 1 259 ? 12.492 -4.369 2.458 1.00 69.50 259 LEU A C 1
ATOM 2122 O O . LEU A 1 259 ? 13.673 -4.309 2.129 1.00 69.50 259 LEU A O 1
ATOM 2126 N N . ILE A 1 260 ? 11.524 -3.744 1.794 1.00 64.75 260 ILE A N 1
ATOM 2127 C CA . ILE A 1 260 ? 11.773 -2.909 0.629 1.00 64.75 260 ILE A CA 1
ATOM 2128 C C . ILE A 1 260 ? 12.545 -1.663 1.053 1.00 64.75 260 ILE A C 1
ATOM 2130 O O . ILE A 1 260 ? 13.582 -1.408 0.459 1.00 64.75 260 ILE A O 1
ATOM 2134 N N . HIS A 1 261 ? 12.121 -0.951 2.100 1.00 65.19 261 HIS A N 1
ATOM 2135 C CA . HIS A 1 261 ? 12.795 0.257 2.586 1.00 65.19 261 HIS A CA 1
ATOM 2136 C C . HIS A 1 261 ? 14.261 0.047 3.034 1.00 65.19 261 HIS A C 1
ATOM 2138 O O . HIS A 1 261 ? 15.088 0.935 2.857 1.00 65.19 261 HIS A O 1
ATOM 2144 N N . PHE A 1 262 ? 14.619 -1.110 3.591 1.00 60.97 262 PHE A N 1
ATOM 2145 C CA . PHE A 1 262 ? 15.990 -1.393 4.052 1.00 60.97 262 PHE A CA 1
ATOM 2146 C C . PHE A 1 262 ? 16.836 -2.184 3.054 1.00 60.97 262 PHE A C 1
ATOM 2148 O O . PHE A 1 262 ? 18.063 -2.188 3.138 1.00 60.97 262 PHE A O 1
ATOM 2155 N N . ALA A 1 263 ? 16.201 -2.876 2.105 1.00 56.22 263 ALA A N 1
ATOM 2156 C CA . ALA A 1 263 ? 16.875 -3.251 0.871 1.00 56.22 263 ALA A CA 1
ATOM 2157 C C . ALA A 1 263 ? 17.104 -2.020 -0.023 1.00 56.22 263 ALA A C 1
ATOM 2159 O O . ALA A 1 263 ? 17.926 -2.119 -0.947 1.00 56.22 263 ALA A O 1
ATOM 2160 N N . THR A 1 264 ? 16.368 -0.918 0.255 1.00 50.00 264 THR A N 1
ATOM 2161 C CA . THR A 1 264 ? 16.598 0.439 -0.254 1.00 50.00 264 THR A CA 1
ATOM 2162 C C . THR A 1 264 ? 17.700 1.226 0.465 1.00 50.00 264 THR A C 1
ATOM 2164 O O . THR A 1 264 ? 17.888 2.412 0.117 1.00 50.00 264 THR A O 1
#